Protein AF-A0A926B6G1-F1 (afdb_monomer_lite)

pLDDT: mean 88.41, std 17.84, range [23.48, 98.81]

Radius of gyration: 19.58 Å; chains: 1; bounding box: 44×55×49 Å

Structure (mmCIF, N/CA/C/O backbone):
data_AF-A0A926B6G1-F1
#
_entry.id   AF-A0A926B6G1-F1
#
loop_
_atom_site.group_PDB
_atom_site.id
_atom_site.type_symbol
_atom_site.label_atom_id
_atom_site.label_alt_id
_atom_site.label_comp_id
_atom_site.label_asym_id
_atom_site.label_entity_id
_atom_site.label_seq_id
_atom_site.pdbx_PDB_ins_code
_atom_site.Cartn_x
_atom_site.Cartn_y
_atom_site.Cartn_z
_atom_site.occupancy
_atom_site.B_iso_or_equiv
_atom_site.auth_seq_id
_atom_site.auth_comp_id
_atom_site.auth_asym_id
_atom_site.auth_atom_id
_atom_site.pdbx_PDB_model_num
ATOM 1 N N . MET A 1 1 ? 21.350 -0.702 12.180 1.00 25.69 1 MET A N 1
ATOM 2 C CA . MET A 1 1 ? 21.280 0.653 11.585 1.00 25.69 1 MET A CA 1
ATOM 3 C C . MET A 1 1 ? 19.860 0.827 11.056 1.00 25.69 1 MET A C 1
ATOM 5 O O . MET A 1 1 ? 19.422 -0.017 10.290 1.00 25.69 1 MET A O 1
ATOM 9 N N . LYS A 1 2 ? 19.097 1.777 11.610 1.00 23.48 2 LYS A N 1
ATOM 10 C CA . LYS A 1 2 ? 17.625 1.851 11.511 1.00 23.48 2 LYS A CA 1
ATOM 11 C C . LYS A 1 2 ? 17.147 2.097 10.062 1.00 23.48 2 LYS A C 1
ATOM 13 O O . LYS A 1 2 ? 17.766 2.922 9.389 1.00 23.48 2 LYS A O 1
ATOM 18 N N . PRO A 1 3 ? 16.070 1.444 9.583 1.00 23.89 3 PRO A N 1
ATOM 19 C CA . PRO A 1 3 ? 15.487 1.758 8.284 1.00 23.89 3 PRO A CA 1
ATOM 20 C C . PRO A 1 3 ? 14.761 3.106 8.360 1.00 23.89 3 PRO A C 1
ATOM 22 O O . PRO A 1 3 ? 13.905 3.319 9.214 1.00 23.89 3 PRO A O 1
ATOM 25 N N . ILE A 1 4 ? 15.124 4.025 7.469 1.00 26.75 4 ILE A N 1
ATOM 26 C CA . ILE A 1 4 ? 14.386 5.267 7.235 1.00 26.75 4 ILE A CA 1
ATOM 27 C C . ILE A 1 4 ? 13.265 4.931 6.239 1.00 26.75 4 ILE A C 1
ATOM 29 O O . ILE A 1 4 ? 13.493 4.779 5.042 1.00 26.75 4 ILE A O 1
ATOM 33 N N . HIS A 1 5 ? 12.067 4.763 6.783 1.00 30.95 5 HIS A N 1
ATOM 34 C CA . HIS A 1 5 ? 10.751 4.729 6.142 1.00 30.95 5 HIS A CA 1
ATOM 35 C C . HIS A 1 5 ? 10.007 5.927 6.781 1.00 30.95 5 HIS A C 1
ATOM 37 O O . HIS A 1 5 ? 10.165 6.121 7.983 1.00 30.95 5 HIS A O 1
ATOM 43 N N . ILE A 1 6 ? 9.284 6.833 6.120 1.00 33.38 6 ILE A N 1
ATOM 44 C CA . ILE A 1 6 ? 8.420 6.755 4.943 1.00 33.38 6 ILE A CA 1
ATOM 45 C C . ILE A 1 6 ? 8.130 8.212 4.493 1.00 33.38 6 ILE A C 1
ATOM 47 O O . ILE A 1 6 ? 7.982 9.098 5.322 1.00 33.38 6 ILE A O 1
ATOM 51 N N . ILE A 1 7 ? 8.067 8.441 3.176 1.00 39.75 7 ILE A N 1
ATOM 52 C CA . ILE A 1 7 ? 7.326 9.526 2.493 1.00 39.75 7 ILE A CA 1
ATOM 53 C C . ILE A 1 7 ? 7.522 10.950 3.067 1.00 39.75 7 ILE A C 1
ATOM 55 O O . ILE A 1 7 ? 6.644 11.518 3.704 1.00 39.75 7 ILE A O 1
ATOM 59 N N . LEU A 1 8 ? 8.636 11.593 2.700 1.00 30.69 8 LEU A N 1
ATOM 60 C CA . LEU A 1 8 ? 8.716 13.064 2.658 1.00 30.69 8 LEU A CA 1
ATOM 61 C C . LEU A 1 8 ? 7.972 13.639 1.424 1.00 30.69 8 LEU A C 1
ATOM 63 O O . LEU A 1 8 ? 7.816 14.845 1.288 1.00 30.69 8 LEU A O 1
A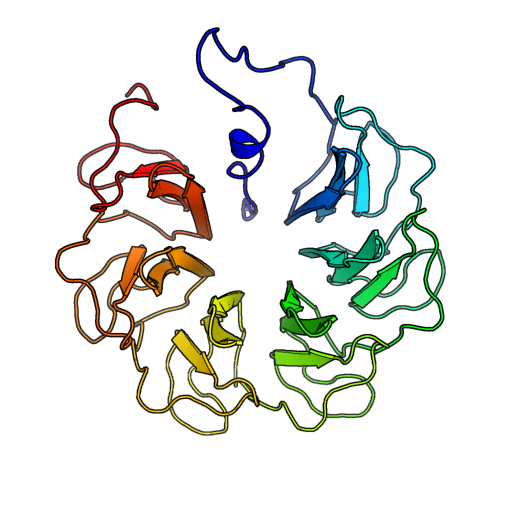TOM 67 N N . SER A 1 9 ? 7.499 12.787 0.505 1.00 35.28 9 SER A N 1
ATOM 68 C CA . SER A 1 9 ? 6.993 13.193 -0.815 1.00 35.28 9 SER A CA 1
ATOM 69 C C . SER A 1 9 ? 5.507 13.554 -0.878 1.00 35.28 9 SER A C 1
ATOM 71 O O . SER A 1 9 ? 5.041 13.952 -1.938 1.00 35.28 9 SER A O 1
ATOM 73 N N . ALA A 1 10 ? 4.769 13.483 0.229 1.00 32.41 10 ALA A N 1
ATOM 74 C CA . ALA A 1 10 ? 3.409 14.024 0.291 1.00 32.41 10 ALA A CA 1
ATOM 75 C C . ALA A 1 10 ? 3.303 15.347 1.049 1.00 32.41 10 ALA 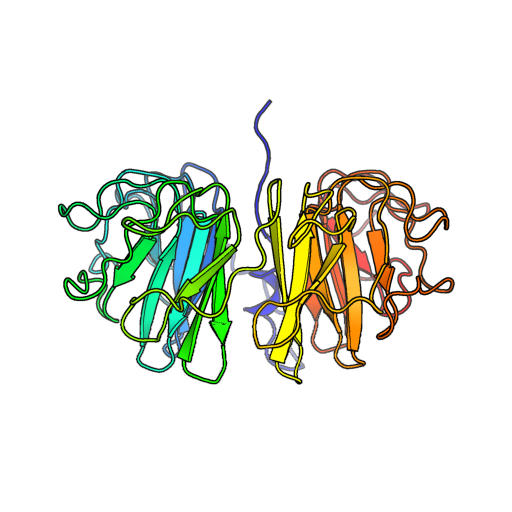A C 1
ATOM 77 O O . ALA A 1 10 ? 2.305 16.046 0.911 1.00 32.41 10 ALA A O 1
ATOM 78 N N . LEU A 1 11 ? 4.360 15.744 1.766 1.00 36.25 11 LEU A N 1
ATOM 79 C CA . LEU A 1 11 ? 4.458 17.104 2.289 1.00 36.25 11 LEU A CA 1
ATOM 80 C C . LEU A 1 11 ? 4.719 18.123 1.162 1.00 36.25 11 LEU A C 1
ATOM 82 O O . LEU A 1 11 ? 4.420 19.298 1.324 1.00 36.25 11 LEU A O 1
ATOM 86 N N . LEU A 1 12 ? 5.204 17.683 -0.009 1.00 34.91 12 LEU A N 1
ATOM 87 C CA . LEU A 1 12 ? 5.400 18.567 -1.165 1.00 34.91 12 LEU A CA 1
ATOM 88 C C . LEU A 1 12 ? 4.102 18.839 -1.954 1.00 34.91 12 LEU A C 1
ATOM 90 O O . LEU A 1 12 ? 4.031 19.813 -2.693 1.00 34.91 12 LEU A O 1
ATOM 94 N N . GLY A 1 13 ? 3.069 18.004 -1.784 1.00 29.08 13 GLY A N 1
ATOM 95 C CA . GLY A 1 13 ? 1.763 18.166 -2.439 1.00 29.08 13 GLY A CA 1
ATOM 96 C C . GLY A 1 13 ? 0.758 19.012 -1.652 1.00 29.08 13 GLY A C 1
ATOM 97 O O . GLY A 1 13 ? -0.271 19.387 -2.203 1.00 29.08 13 GLY A O 1
ATOM 98 N N . LEU A 1 14 ? 1.055 19.339 -0.389 1.00 36.59 14 LEU A N 1
ATOM 99 C CA . LEU A 1 14 ? 0.221 20.208 0.450 1.00 36.59 14 LEU A CA 1
ATOM 100 C C . LEU A 1 14 ? 0.671 21.687 0.424 1.00 36.59 14 LEU A C 1
ATOM 102 O O . LEU A 1 14 ? 0.068 22.514 1.096 1.00 36.59 14 LEU A O 1
ATOM 106 N N . PHE A 1 15 ? 1.693 22.034 -0.374 1.00 39.72 15 PHE A N 1
ATOM 107 C CA . PHE A 1 15 ? 2.234 23.399 -0.503 1.00 39.72 15 PHE A CA 1
ATOM 108 C C . PHE A 1 15 ? 2.334 23.913 -1.949 1.00 39.72 15 PHE A C 1
ATOM 110 O O . PHE A 1 15 ? 3.154 24.779 -2.243 1.00 39.72 15 PHE A O 1
ATOM 117 N N . LEU A 1 16 ? 1.500 23.432 -2.874 1.00 30.34 16 LEU A N 1
ATOM 118 C CA . LEU A 1 16 ? 1.340 24.099 -4.171 1.00 30.34 16 LEU A CA 1
ATOM 119 C C . LEU A 1 16 ? -0.130 24.126 -4.600 1.00 30.34 16 LEU A C 1
ATOM 121 O O . LEU A 1 16 ? -0.618 23.205 -5.248 1.00 30.34 16 LEU A O 1
ATOM 125 N N . SER A 1 17 ? -0.818 25.233 -4.304 1.00 27.33 17 SER A N 1
ATOM 126 C CA . SER A 1 17 ? -1.976 25.661 -5.090 1.00 27.33 17 SER A CA 1
ATOM 127 C C . SER A 1 17 ? -1.648 26.973 -5.810 1.00 27.33 17 SER A C 1
ATOM 129 O O . SER A 1 17 ? -1.563 28.022 -5.182 1.00 27.33 17 SER A O 1
ATOM 131 N N . PHE A 1 18 ? -1.497 26.851 -7.128 1.00 32.03 18 PHE A N 1
ATOM 132 C CA . PHE A 1 18 ? -1.589 27.862 -8.185 1.00 32.03 18 PHE A CA 1
ATOM 133 C C . PHE A 1 18 ? -0.578 29.026 -8.222 1.00 32.03 18 PHE A C 1
ATOM 135 O O . PHE A 1 18 ? -0.418 29.818 -7.304 1.00 32.03 18 PHE A O 1
ATOM 142 N N . ALA A 1 19 ? 0.076 29.095 -9.387 1.00 38.88 19 ALA A N 1
ATOM 143 C CA . ALA A 1 19 ? 0.820 30.191 -9.997 1.00 38.88 19 ALA A CA 1
ATOM 144 C C . ALA A 1 19 ? 0.795 31.561 -9.279 1.00 38.88 19 ALA A C 1
ATOM 146 O O . ALA A 1 19 ? -0.250 32.177 -9.094 1.00 38.88 19 ALA A O 1
ATOM 147 N N . THR A 1 20 ? 2.009 32.093 -9.080 1.00 38.38 20 THR A N 1
ATOM 148 C CA . THR A 1 20 ? 2.388 33.473 -8.698 1.00 38.38 20 THR A CA 1
ATOM 149 C C . THR A 1 20 ? 2.436 33.819 -7.207 1.00 38.38 20 THR A C 1
ATOM 151 O O . THR A 1 20 ? 1.692 34.636 -6.688 1.00 38.38 20 THR A O 1
ATOM 154 N N . SER A 1 21 ? 3.416 33.249 -6.513 1.00 38.81 21 SER A N 1
ATOM 155 C CA . SER A 1 21 ? 4.340 33.905 -5.565 1.00 38.81 21 SER A CA 1
ATOM 156 C C . SER A 1 21 ? 5.136 32.792 -4.883 1.00 38.81 21 SER A C 1
ATOM 158 O O . SER A 1 21 ? 4.681 31.653 -4.833 1.00 38.81 21 SER A O 1
ATOM 160 N N . SER A 1 22 ? 6.374 33.059 -4.466 1.00 40.88 22 SER A N 1
ATOM 161 C CA . SER A 1 22 ? 7.250 32.036 -3.887 1.00 40.88 22 SER A CA 1
ATOM 162 C C . SER A 1 22 ? 6.541 31.314 -2.737 1.00 40.88 22 SER A C 1
ATOM 164 O O . SER A 1 22 ? 6.305 31.938 -1.702 1.00 40.88 22 SER A O 1
ATOM 166 N N . ALA A 1 23 ? 6.229 30.026 -2.901 1.00 47.47 23 ALA A N 1
ATOM 167 C CA . ALA A 1 23 ? 5.865 29.169 -1.784 1.00 47.47 23 ALA A CA 1
ATOM 168 C C . ALA A 1 23 ? 7.076 29.139 -0.844 1.00 47.47 23 ALA A C 1
ATOM 170 O O . ALA A 1 23 ? 8.078 28.478 -1.112 1.00 47.47 23 ALA A O 1
ATOM 171 N N . GLN A 1 24 ? 7.036 29.970 0.195 1.00 45.53 24 GLN A N 1
ATOM 172 C CA . GLN A 1 24 ? 8.034 29.940 1.249 1.00 45.53 24 GLN A CA 1
ATOM 173 C C . GLN A 1 24 ? 7.767 28.679 2.065 1.00 45.53 24 GLN A C 1
ATOM 175 O O . GLN A 1 24 ? 6.628 28.409 2.441 1.00 45.53 24 GLN A O 1
ATOM 180 N N . VAL A 1 25 ? 8.815 27.894 2.305 1.00 52.38 25 VAL A N 1
ATOM 181 C CA . VAL A 1 25 ? 8.746 26.764 3.233 1.00 52.38 25 VAL A CA 1
ATOM 182 C C . VAL A 1 25 ? 8.361 27.322 4.598 1.00 52.38 25 VAL A C 1
ATOM 184 O O . VAL A 1 25 ? 9.083 28.159 5.141 1.00 52.38 25 VAL A O 1
ATOM 187 N N . ASP A 1 26 ? 7.238 26.865 5.148 1.00 49.59 26 ASP A N 1
ATOM 188 C CA . ASP A 1 26 ? 6.850 27.215 6.508 1.00 49.59 26 ASP A CA 1
ATOM 189 C C . ASP A 1 26 ? 7.782 26.507 7.499 1.00 49.59 26 ASP A C 1
ATOM 191 O O . ASP A 1 26 ? 7.611 25.338 7.848 1.00 49.59 26 ASP A O 1
ATOM 195 N N . THR A 1 27 ? 8.814 27.222 7.939 1.00 55.28 27 THR A N 1
ATOM 196 C CA . THR A 1 27 ? 9.791 26.721 8.912 1.00 55.28 27 THR A CA 1
ATOM 197 C C . THR A 1 27 ? 9.235 26.656 10.334 1.00 55.28 27 THR A C 1
ATOM 199 O O . THR A 1 27 ? 9.887 26.078 11.206 1.00 55.28 27 THR A O 1
ATOM 202 N N . SER A 1 28 ? 8.039 27.205 10.579 1.00 54.28 28 SER A N 1
ATOM 203 C CA . SER A 1 28 ? 7.350 27.103 11.867 1.00 54.28 28 SER A CA 1
ATOM 204 C C . SER A 1 28 ? 6.598 25.776 12.033 1.00 54.28 28 SER A C 1
ATOM 206 O O . SER A 1 28 ? 6.288 25.388 13.162 1.00 54.28 28 SER A O 1
ATOM 208 N N . PHE A 1 29 ? 6.406 25.020 10.944 1.00 56.19 29 PHE A N 1
ATOM 209 C CA . PHE A 1 29 ? 5.814 23.683 10.957 1.00 56.19 29 PHE A CA 1
ATOM 210 C C . PHE A 1 29 ? 6.793 22.649 11.547 1.00 56.19 29 PHE A C 1
ATOM 212 O O . PHE A 1 29 ? 7.459 21.889 10.842 1.00 56.19 29 PHE A O 1
ATOM 219 N N . ASN A 1 30 ? 6.899 22.619 12.877 1.00 60.28 30 ASN A N 1
ATOM 220 C CA . ASN A 1 30 ? 7.685 21.634 13.615 1.00 60.28 30 ASN A CA 1
ATOM 221 C C . ASN A 1 30 ? 6.798 20.848 14.585 1.00 60.28 30 ASN A C 1
ATOM 223 O O . ASN A 1 30 ? 6.541 21.250 15.719 1.00 60.28 30 ASN A O 1
ATOM 227 N N . THR A 1 31 ? 6.388 19.663 14.150 1.00 63.47 31 THR A N 1
ATOM 228 C CA . THR A 1 31 ? 5.479 18.784 14.893 1.00 63.47 31 THR A CA 1
ATOM 229 C C . THR A 1 31 ? 6.153 18.026 16.043 1.00 63.47 31 THR A C 1
ATOM 231 O O . THR A 1 31 ? 5.475 17.276 16.744 1.00 63.47 31 THR A O 1
ATOM 234 N N . SER A 1 32 ? 7.463 18.207 16.276 1.00 72.31 32 SER A N 1
ATOM 235 C CA . SER A 1 32 ? 8.208 17.617 17.405 1.00 72.31 32 SER A CA 1
ATOM 236 C C . SER A 1 32 ? 7.968 16.104 17.582 1.00 72.31 32 SER A C 1
ATOM 238 O O . SER A 1 32 ? 7.703 15.614 18.683 1.00 72.31 32 SER A O 1
ATOM 240 N N . ILE A 1 33 ? 8.019 15.355 16.476 1.00 77.00 33 ILE A N 1
ATOM 241 C CA . ILE A 1 33 ? 7.815 13.899 16.454 1.00 77.00 33 ILE A CA 1
ATOM 242 C C . ILE A 1 33 ? 9.092 13.193 16.914 1.00 77.00 33 ILE A C 1
ATOM 244 O O . ILE A 1 33 ? 10.185 13.479 16.429 1.00 77.00 33 ILE A O 1
ATOM 248 N N . ASN A 1 34 ? 8.962 12.234 17.833 1.00 79.31 34 ASN A N 1
ATOM 249 C CA . ASN A 1 34 ? 10.116 11.585 18.463 1.00 79.31 34 ASN A CA 1
ATOM 250 C C . ASN A 1 34 ? 10.635 10.317 17.749 1.00 79.31 34 ASN A C 1
ATOM 252 O O . ASN A 1 34 ? 11.623 9.728 18.188 1.00 79.31 34 ASN A O 1
ATOM 256 N N . SER A 1 35 ? 9.981 9.871 16.673 1.00 85.50 35 SER A N 1
ATOM 257 C CA . SER A 1 35 ? 10.342 8.667 15.907 1.00 85.50 35 SER A CA 1
ATOM 258 C C . SER A 1 35 ? 9.813 8.737 14.465 1.00 85.50 35 SER A C 1
ATOM 260 O O . SER A 1 35 ? 9.402 9.789 13.986 1.00 85.50 35 SER A O 1
ATOM 262 N N . SER A 1 36 ? 9.831 7.615 13.746 1.00 81.94 36 SER A N 1
ATOM 263 C CA . SER A 1 36 ? 9.401 7.525 12.348 1.00 81.94 36 SER A CA 1
ATOM 264 C C . SER A 1 36 ? 7.897 7.747 12.158 1.00 81.94 36 SER A C 1
ATOM 266 O O . SER A 1 36 ? 7.077 7.083 12.798 1.00 81.94 36 SER A O 1
ATOM 268 N N . VAL A 1 37 ? 7.552 8.596 11.189 1.00 85.75 37 VAL A N 1
ATOM 269 C CA . VAL A 1 37 ? 6.227 8.651 10.555 1.00 85.75 37 VAL A CA 1
ATOM 270 C C . VAL A 1 37 ? 6.174 7.589 9.459 1.00 85.75 37 VAL A C 1
ATOM 272 O O . VAL A 1 37 ? 7.081 7.505 8.630 1.00 85.75 37 VAL A O 1
ATOM 275 N N . LEU A 1 38 ? 5.133 6.758 9.481 1.00 86.25 38 LEU A N 1
ATOM 276 C CA . LEU A 1 38 ? 4.939 5.641 8.551 1.00 86.25 38 LEU A CA 1
ATOM 277 C C . LEU A 1 38 ? 3.725 5.825 7.636 1.00 86.25 38 LEU A C 1
ATOM 279 O O . LEU A 1 38 ? 3.617 5.131 6.635 1.00 86.25 38 LEU A O 1
ATOM 283 N N . CYS A 1 39 ? 2.815 6.743 7.943 1.00 85.94 39 CYS A N 1
ATOM 284 C CA . CYS A 1 39 ? 1.707 7.098 7.064 1.00 85.94 39 CYS A CA 1
ATOM 285 C C . CYS A 1 39 ? 1.101 8.445 7.467 1.00 85.94 39 CYS A C 1
ATOM 287 O O . CYS A 1 39 ? 1.310 8.938 8.576 1.00 85.94 39 CYS A O 1
ATOM 289 N N . PHE A 1 40 ? 0.329 9.029 6.560 1.00 91.06 40 PHE A N 1
ATOM 290 C CA . PHE A 1 40 ? -0.529 10.175 6.829 1.00 91.06 40 PHE A CA 1
ATOM 291 C C . PHE A 1 40 ? -1.756 10.094 5.915 1.00 91.06 40 PHE A C 1
ATOM 293 O O . PHE A 1 40 ? -1.727 9.412 4.887 1.00 91.06 40 PHE A O 1
ATOM 300 N N . ALA A 1 41 ? -2.823 10.796 6.279 1.00 91.06 41 ALA A N 1
ATOM 301 C CA . ALA A 1 41 ? -4.002 10.959 5.438 1.00 91.06 41 ALA A CA 1
ATOM 302 C C . ALA A 1 41 ? -4.607 12.351 5.648 1.00 91.06 41 ALA A C 1
ATOM 304 O O . ALA A 1 41 ? -4.645 12.845 6.773 1.00 91.06 41 ALA A O 1
ATOM 305 N N . LEU A 1 42 ? -5.078 12.975 4.569 1.00 90.00 42 LEU A N 1
ATOM 306 C CA . LEU A 1 42 ? -5.778 14.257 4.623 1.00 90.00 42 LEU A CA 1
ATOM 307 C C . LEU A 1 42 ? -7.277 14.014 4.835 1.00 90.00 42 LEU A C 1
ATOM 309 O O . LEU A 1 42 ? -7.878 13.188 4.147 1.00 90.00 42 LEU A O 1
ATOM 313 N N . GLN A 1 43 ? -7.877 14.737 5.773 1.00 90.50 43 GLN A N 1
ATOM 314 C CA . GLN A 1 43 ? -9.324 14.795 5.949 1.00 90.50 43 GLN A CA 1
ATOM 315 C C . GLN A 1 43 ? -9.919 15.940 5.114 1.00 90.50 43 GLN A C 1
ATOM 317 O O . GLN A 1 43 ? -9.237 16.907 4.781 1.00 90.50 43 GLN A O 1
ATOM 322 N N . ALA A 1 44 ? -11.210 15.849 4.782 1.00 90.00 44 ALA A N 1
ATOM 323 C CA . ALA A 1 44 ? -11.893 16.847 3.951 1.00 90.00 44 ALA A CA 1
ATOM 324 C C . ALA A 1 44 ? -11.920 18.260 4.571 1.00 90.00 44 ALA A C 1
ATOM 326 O O . ALA A 1 44 ? -12.056 19.243 3.849 1.00 90.00 44 ALA A O 1
ATOM 327 N N . ASP A 1 45 ? -11.772 18.364 5.893 1.00 88.69 45 ASP A N 1
ATOM 328 C CA . ASP A 1 45 ? -11.688 19.624 6.639 1.00 88.69 45 ASP A CA 1
ATOM 329 C C . ASP A 1 45 ? -10.259 20.201 6.712 1.00 88.69 45 ASP A C 1
ATOM 331 O O . ASP A 1 45 ? -10.019 21.171 7.428 1.00 88.69 45 ASP A O 1
ATOM 335 N N . GLY A 1 46 ? -9.302 19.610 5.989 1.00 87.50 46 GLY A N 1
ATOM 336 C CA . GLY A 1 46 ? -7.906 20.045 5.953 1.00 87.50 46 GLY A CA 1
ATOM 337 C C . GLY A 1 46 ? -7.049 19.529 7.111 1.00 87.50 46 GLY A C 1
ATOM 338 O O . GLY A 1 46 ? -5.846 19.791 7.126 1.00 87.50 46 GLY A O 1
ATOM 339 N N . LYS A 1 47 ? -7.617 18.778 8.066 1.00 89.75 47 LYS A N 1
ATOM 340 C CA . LYS A 1 47 ? -6.827 18.132 9.123 1.00 89.75 47 LYS A CA 1
ATOM 341 C C . LYS A 1 47 ? -5.988 16.988 8.562 1.00 89.75 47 LYS A C 1
ATOM 343 O O . LYS A 1 47 ? -6.395 16.289 7.632 1.00 89.75 47 LYS A O 1
ATOM 348 N N . VAL A 1 48 ? -4.829 16.757 9.170 1.00 92.69 48 VAL A N 1
ATOM 349 C CA . VAL A 1 48 ? -3.884 15.716 8.753 1.00 92.69 48 VAL A CA 1
ATOM 350 C C . VAL A 1 48 ? -3.777 14.654 9.836 1.00 92.69 48 VAL A C 1
ATOM 352 O O . VAL A 1 48 ? -3.379 14.932 10.964 1.00 92.69 48 VAL A O 1
ATOM 355 N N . LEU A 1 49 ? -4.100 13.414 9.490 1.00 94.75 49 LEU A N 1
ATOM 356 C CA . LEU A 1 49 ? -3.826 12.246 10.319 1.00 94.75 49 LEU A CA 1
ATOM 357 C C . LEU A 1 49 ? -2.380 11.818 10.106 1.00 94.75 49 LEU A C 1
ATOM 359 O O . LEU A 1 49 ? -1.917 11.775 8.970 1.00 94.75 49 LEU A O 1
ATOM 363 N N . VAL A 1 50 ? -1.684 11.469 11.182 1.00 93.69 50 VAL A N 1
ATOM 364 C CA . VAL A 1 50 ? -0.281 11.044 11.164 1.00 93.69 50 VAL A CA 1
ATOM 365 C C . VAL A 1 50 ? -0.173 9.730 11.924 1.00 93.69 50 VAL A C 1
ATOM 367 O O . VAL A 1 50 ? -0.541 9.666 13.095 1.00 93.69 50 VAL A O 1
ATOM 370 N N . GLY A 1 51 ? 0.332 8.685 11.271 1.00 93.56 51 GLY A N 1
ATOM 371 C CA . GLY A 1 51 ? 0.556 7.370 11.866 1.00 93.56 51 GLY A CA 1
ATOM 372 C C . GLY A 1 51 ? 2.021 6.952 11.770 1.00 93.56 51 GLY A C 1
ATOM 373 O O . GLY A 1 51 ? 2.724 7.306 10.821 1.00 93.56 51 GLY A O 1
ATOM 374 N N . GLY A 1 52 ? 2.526 6.220 12.758 1.00 92.88 52 GLY A N 1
ATOM 375 C CA . GLY A 1 52 ? 3.913 5.775 12.743 1.00 92.88 52 GLY A CA 1
ATOM 376 C C . GLY A 1 52 ? 4.351 4.953 13.944 1.00 92.88 52 GLY A C 1
ATOM 377 O O . GLY A 1 52 ? 3.545 4.386 14.677 1.00 92.88 52 GLY A O 1
ATOM 378 N N . GLY A 1 53 ? 5.671 4.884 14.123 1.00 89.31 53 GLY A N 1
ATOM 379 C CA . GLY A 1 53 ? 6.333 4.258 15.272 1.00 89.31 53 GLY A CA 1
ATOM 380 C C . GLY A 1 53 ? 6.750 5.261 16.351 1.00 89.31 53 GLY A C 1
ATOM 381 O O . GLY A 1 53 ? 7.673 4.986 17.118 1.00 89.31 53 GLY A O 1
ATOM 382 N N . PHE A 1 54 ? 6.153 6.453 16.356 1.00 88.31 54 PHE A N 1
ATOM 383 C CA . PHE A 1 54 ? 6.364 7.479 17.376 1.00 88.31 54 PHE A CA 1
ATOM 384 C C . PHE A 1 54 ? 5.494 7.228 18.599 1.00 88.31 54 PHE A C 1
ATOM 386 O O . PHE A 1 54 ? 4.473 6.559 18.522 1.00 88.31 54 PHE A O 1
ATOM 393 N N . SER A 1 55 ? 5.907 7.770 19.739 1.00 88.94 55 SER A N 1
ATOM 394 C CA . SER A 1 55 ? 5.076 7.787 20.947 1.00 88.94 55 SER A CA 1
ATOM 395 C C . SER A 1 55 ? 4.565 9.184 21.281 1.00 88.94 55 SER A C 1
ATOM 397 O O . SER A 1 55 ? 3.619 9.296 22.059 1.00 88.94 55 SER A O 1
ATOM 399 N N . SER A 1 56 ? 5.128 10.230 20.662 1.00 86.19 56 SER A N 1
ATOM 400 C CA . SER A 1 56 ? 4.678 11.609 20.833 1.00 86.19 56 SER A CA 1
ATOM 401 C C . SER A 1 56 ? 4.530 12.372 19.517 1.00 86.19 56 SER A C 1
ATOM 403 O O . SER A 1 56 ? 5.354 12.226 18.611 1.00 86.19 56 SER A O 1
ATOM 405 N N . LEU A 1 57 ? 3.517 13.238 19.464 1.00 86.06 57 LEU A N 1
ATOM 406 C CA . LEU A 1 57 ? 3.256 14.211 18.400 1.00 86.06 57 LEU A CA 1
ATOM 407 C C . LEU A 1 57 ? 2.917 15.552 19.061 1.00 86.06 57 LEU A C 1
ATOM 409 O O . LEU A 1 57 ? 2.121 15.581 19.995 1.00 86.06 57 LEU A O 1
ATOM 413 N N . GLY A 1 58 ? 3.543 16.648 18.632 1.00 80.00 58 GLY A N 1
ATOM 414 C CA . GLY A 1 58 ? 3.336 17.974 19.226 1.00 80.00 58 GLY A CA 1
ATOM 415 C C . GLY A 1 58 ? 3.674 18.042 20.721 1.00 80.00 58 GLY A C 1
ATOM 416 O O . GLY A 1 58 ? 3.065 18.813 21.452 1.00 80.00 58 GLY A O 1
ATOM 417 N N . GLY A 1 59 ? 4.584 17.184 21.202 1.00 79.31 59 GLY A N 1
ATOM 418 C CA . GLY A 1 59 ? 4.934 17.065 22.625 1.00 79.31 59 GLY A CA 1
ATOM 419 C C . GLY A 1 59 ? 3.948 16.265 23.491 1.00 79.31 59 GLY A C 1
ATOM 420 O O . GLY A 1 59 ? 4.263 15.989 24.646 1.00 79.31 59 GLY A O 1
ATOM 421 N N . ALA A 1 60 ? 2.800 15.836 22.956 1.00 84.88 60 ALA A N 1
ATOM 422 C CA . ALA A 1 60 ? 1.828 15.006 23.671 1.00 84.88 60 ALA A CA 1
ATOM 423 C C . ALA A 1 60 ? 1.998 13.516 23.340 1.00 84.88 60 ALA A C 1
ATOM 425 O O . ALA A 1 60 ? 2.376 13.162 22.223 1.00 84.88 60 ALA A O 1
ATOM 426 N N . ALA A 1 61 ? 1.688 12.636 24.296 1.00 86.19 61 ALA A N 1
ATOM 427 C CA . ALA A 1 61 ? 1.689 11.190 24.083 1.00 86.19 61 ALA A CA 1
ATOM 428 C C . ALA A 1 61 ? 0.464 10.757 23.258 1.00 86.19 61 ALA A C 1
ATOM 430 O O . ALA A 1 61 ? -0.670 11.008 23.657 1.00 86.19 61 ALA A O 1
ATOM 431 N N . THR A 1 62 ? 0.691 10.101 22.119 1.00 84.19 62 THR A N 1
ATOM 432 C CA . THR A 1 62 ? -0.364 9.772 21.134 1.00 84.19 62 THR A CA 1
ATOM 433 C C . THR A 1 62 ? -0.344 8.312 20.666 1.00 84.19 62 THR A C 1
ATOM 435 O O . THR A 1 62 ? -1.188 7.902 19.874 1.00 84.19 62 THR A O 1
ATOM 438 N N . GLY A 1 63 ? 0.603 7.498 21.147 1.00 86.69 63 GLY A N 1
ATOM 439 C CA . GLY A 1 63 ? 0.632 6.056 20.856 1.00 86.69 63 GLY A CA 1
ATOM 440 C C . GLY A 1 63 ? 0.851 5.712 19.379 1.00 86.69 63 GLY A C 1
ATOM 441 O O . GLY A 1 63 ? 0.423 4.663 18.923 1.00 86.69 63 GLY A O 1
ATOM 442 N N . GLY A 1 64 ? 1.485 6.591 18.600 1.00 91.56 64 GLY A N 1
ATOM 443 C CA . GLY A 1 64 ? 1.783 6.334 17.185 1.00 91.56 64 GLY A CA 1
ATOM 444 C C . GLY A 1 64 ? 0.665 6.701 16.215 1.00 91.56 64 GLY A C 1
ATOM 445 O O . GLY A 1 64 ? 0.808 6.435 15.023 1.00 91.56 64 GLY A O 1
ATOM 446 N N . LEU A 1 65 ? -0.412 7.337 16.688 1.00 96.19 65 LEU A N 1
ATOM 447 C CA . LEU A 1 65 ? -1.461 7.913 15.850 1.00 96.19 65 LEU A CA 1
ATOM 448 C C . LEU A 1 65 ? -1.927 9.253 16.420 1.00 96.19 65 LEU A C 1
ATOM 450 O O . LEU A 1 65 ? -2.394 9.317 17.552 1.00 96.19 65 LEU A O 1
ATOM 454 N N . GLY A 1 66 ? -1.855 10.313 15.622 1.00 95.19 66 GLY A N 1
ATOM 455 C CA . GLY A 1 66 ? -2.340 11.634 16.010 1.00 95.19 66 GLY A CA 1
ATOM 456 C C . GLY A 1 66 ? -2.973 12.394 14.852 1.00 95.19 66 GLY A C 1
ATOM 457 O O . GLY A 1 66 ? -2.931 11.950 13.703 1.00 95.19 66 GLY A O 1
ATOM 458 N N . ARG A 1 67 ? -3.561 13.548 15.171 1.00 94.56 67 ARG A N 1
ATOM 459 C CA . ARG A 1 67 ? -4.185 14.453 14.207 1.00 94.56 67 ARG A CA 1
ATOM 460 C C . ARG A 1 67 ? -3.641 15.865 14.380 1.00 94.56 67 ARG A C 1
ATOM 462 O O . ARG A 1 67 ? -3.470 16.329 15.503 1.00 94.56 67 ARG A O 1
ATOM 469 N N . LEU A 1 68 ? -3.377 16.528 13.266 1.00 91.31 68 LEU A N 1
ATOM 470 C CA . LEU A 1 68 ? -2.964 17.922 13.197 1.00 91.31 68 LEU A CA 1
ATOM 471 C C . LEU A 1 68 ? -4.063 18.750 12.531 1.00 91.31 68 LEU A C 1
ATOM 473 O O . LEU A 1 68 ? -4.755 18.261 11.633 1.00 91.31 68 LEU A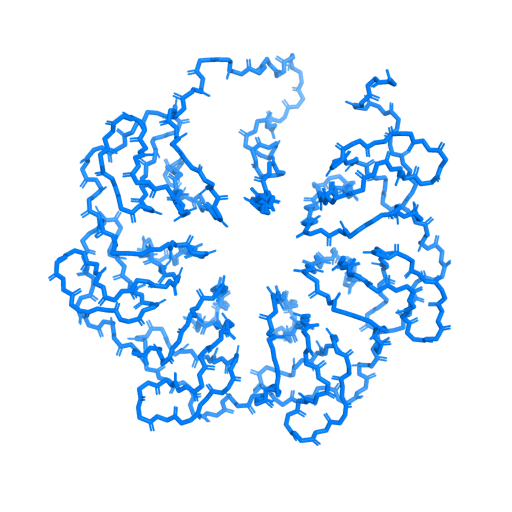 O 1
ATOM 477 N N . TYR A 1 69 ? -4.201 20.002 12.945 1.00 87.88 69 TYR A N 1
ATOM 478 C CA . TYR A 1 69 ? -4.949 21.011 12.205 1.00 87.88 69 TYR A CA 1
ATOM 479 C C . TYR A 1 69 ? -4.210 21.403 10.918 1.00 87.88 69 TYR A C 1
ATOM 481 O O . TYR A 1 69 ? -3.050 21.038 10.711 1.00 87.88 69 TYR A O 1
ATOM 489 N N . ALA A 1 70 ? -4.884 22.151 10.042 1.00 83.56 70 ALA A N 1
ATOM 490 C CA . ALA A 1 70 ? -4.310 22.607 8.775 1.00 83.56 70 ALA A CA 1
ATOM 491 C C . ALA A 1 70 ? -3.063 23.497 8.962 1.00 83.56 70 ALA A C 1
ATOM 493 O O . ALA A 1 70 ? -2.207 23.540 8.085 1.00 83.56 70 ALA A O 1
ATOM 494 N N . ASP A 1 71 ? -2.943 24.165 10.113 1.00 78.56 71 ASP A N 1
ATOM 495 C CA . ASP A 1 71 ? -1.776 24.967 10.504 1.00 78.56 71 ASP A CA 1
ATOM 496 C C . ASP A 1 71 ? -0.640 24.138 11.140 1.00 78.56 71 ASP A C 1
ATOM 498 O O . ASP A 1 71 ? 0.377 24.686 11.556 1.00 78.56 71 ASP A O 1
ATOM 502 N N . GLY A 1 72 ? -0.803 22.814 11.243 1.00 80.31 72 GLY A N 1
ATOM 503 C CA . GLY A 1 72 ? 0.187 21.909 11.828 1.00 80.31 72 GLY A CA 1
ATOM 504 C C . GLY A 1 72 ? 0.150 21.772 13.342 1.00 80.31 72 GLY A C 1
ATOM 505 O O . GLY A 1 72 ? 0.907 20.963 13.887 1.00 80.31 72 GLY A O 1
ATOM 506 N N . THR A 1 73 ? -0.718 22.509 14.034 1.00 85.75 73 THR A N 1
ATOM 507 C CA . THR A 1 73 ? -0.876 22.367 15.484 1.00 85.75 73 THR A CA 1
ATOM 508 C C . THR A 1 73 ? -1.585 21.056 15.831 1.00 85.75 73 THR A C 1
ATOM 510 O O . THR A 1 73 ? -2.379 20.524 15.055 1.00 85.75 73 THR A O 1
ATOM 513 N N . LEU A 1 74 ? -1.272 20.485 16.998 1.00 89.94 74 LEU A N 1
ATOM 514 C CA . LEU A 1 74 ? -1.856 19.219 17.441 1.00 89.94 74 LEU A CA 1
ATOM 515 C C . LEU A 1 74 ? -3.339 19.388 17.799 1.00 89.94 74 LEU A C 1
ATOM 517 O O . LEU A 1 74 ? -3.687 20.207 18.649 1.00 89.94 74 LEU A O 1
ATOM 521 N N . ASP A 1 75 ? -4.191 18.523 17.253 1.00 94.19 75 ASP A N 1
ATOM 522 C CA . ASP A 1 75 ? -5.542 18.322 17.769 1.00 94.19 75 ASP A CA 1
ATOM 523 C C . ASP A 1 75 ? -5.503 17.393 18.988 1.00 94.19 75 ASP A C 1
ATOM 525 O O . ASP A 1 75 ? -5.541 16.166 18.878 1.00 94.19 75 ASP A O 1
ATOM 529 N N . SER A 1 76 ? -5.427 17.996 20.174 1.00 93.25 76 SER A N 1
ATOM 530 C CA . SER A 1 76 ? -5.354 17.281 21.450 1.00 93.25 76 SER A CA 1
ATOM 531 C C . SER A 1 76 ? -6.640 16.540 21.832 1.00 93.25 76 SER A C 1
ATOM 533 O O . SER A 1 76 ? -6.611 15.744 22.768 1.00 93.25 76 SER A O 1
ATOM 535 N N . SER A 1 77 ? -7.754 16.762 21.122 1.00 94.44 77 SER A N 1
ATOM 536 C CA . SER A 1 77 ? -9.007 16.028 21.347 1.00 94.44 77 SER A CA 1
ATOM 537 C C . SER A 1 77 ? -9.012 14.641 20.693 1.00 94.44 77 SER A C 1
ATOM 539 O O . SER A 1 77 ? -9.792 13.771 21.080 1.00 94.44 77 SER A O 1
ATOM 541 N N . PHE A 1 78 ? -8.109 14.399 19.738 1.00 95.94 78 PHE A N 1
ATOM 542 C CA . PHE A 1 78 ? -7.992 13.134 19.024 1.00 95.94 78 PHE A CA 1
ATOM 543 C C . PHE A 1 78 ? -7.055 12.169 19.767 1.00 95.94 78 PHE A C 1
ATOM 545 O O . PHE A 1 78 ? -5.836 12.202 19.589 1.00 95.94 78 PHE A O 1
ATOM 552 N N . ILE A 1 79 ? -7.623 11.295 20.608 1.00 93.38 79 ILE A N 1
ATOM 553 C CA . ILE A 1 79 ? -6.857 10.439 21.539 1.00 93.38 79 ILE A CA 1
ATOM 554 C C . ILE A 1 79 ? -7.137 8.934 21.312 1.00 93.38 79 ILE A C 1
ATOM 556 O O . ILE A 1 79 ? -7.661 8.251 22.195 1.00 93.38 79 ILE A O 1
ATOM 560 N N . PRO A 1 80 ? -6.797 8.363 20.139 1.00 95.69 80 PRO A N 1
ATOM 561 C CA . PRO A 1 80 ? -6.979 6.932 19.894 1.00 95.69 80 PRO A CA 1
ATOM 562 C C . PRO A 1 80 ? -5.925 6.058 20.588 1.00 95.69 80 PRO A C 1
ATOM 564 O O . PRO A 1 80 ? -6.224 4.924 20.939 1.00 95.69 80 PRO A O 1
ATOM 567 N N . ASN A 1 81 ? -4.703 6.560 20.798 1.00 95.56 81 ASN A N 1
ATOM 568 C CA . ASN A 1 81 ? -3.626 5.920 21.569 1.00 95.56 81 ASN A CA 1
ATOM 569 C C . ASN A 1 81 ? -3.453 4.391 21.344 1.00 95.56 81 ASN A C 1
ATOM 571 O O . ASN A 1 81 ? -3.670 3.602 22.273 1.00 95.56 81 ASN A O 1
ATOM 575 N N . PRO A 1 82 ? -3.113 3.938 20.120 1.00 97.31 82 PRO A N 1
ATOM 576 C CA . PRO A 1 82 ? -2.861 2.524 19.868 1.00 97.31 82 PRO A CA 1
ATOM 577 C C . PRO A 1 82 ? -1.625 2.004 20.626 1.00 97.31 82 PRO A C 1
ATOM 579 O O . PRO A 1 82 ? -0.677 2.737 20.892 1.00 97.31 82 PRO A O 1
ATOM 582 N N . SER A 1 83 ? -1.606 0.711 20.967 1.00 97.00 83 SER A N 1
ATOM 583 C CA . SER A 1 83 ? -0.494 0.088 21.716 1.00 97.00 83 SER A CA 1
ATOM 584 C C . SER A 1 83 ? 0.740 -0.260 20.876 1.00 97.00 83 SER A C 1
ATOM 586 O O . SER A 1 83 ? 1.725 -0.776 21.404 1.00 97.00 83 SER A O 1
ATOM 588 N N . GLY A 1 84 ? 0.699 -0.017 19.568 1.00 95.81 84 GLY A N 1
ATOM 589 C CA . GLY A 1 84 ? 1.743 -0.400 18.626 1.00 95.81 84 GLY A CA 1
ATOM 590 C C . GLY A 1 84 ? 1.775 0.517 17.411 1.00 95.81 84 GLY A C 1
ATOM 591 O O . GLY A 1 84 ? 0.943 1.407 17.264 1.00 95.81 84 GLY A O 1
ATOM 592 N N . SER A 1 85 ? 2.751 0.297 16.531 1.00 96.31 85 SER A N 1
ATOM 593 C CA . SER A 1 85 ? 2.961 1.167 15.376 1.00 96.31 85 SER A CA 1
ATOM 594 C C . SER A 1 85 ? 1.785 1.140 14.405 1.00 96.31 85 SER A C 1
ATOM 596 O O . SER A 1 85 ? 1.230 0.078 14.105 1.00 96.31 85 SER A O 1
ATOM 598 N N . VAL A 1 86 ? 1.466 2.314 13.864 1.00 97.88 86 VAL A N 1
ATOM 599 C CA . VAL A 1 86 ? 0.483 2.484 12.794 1.00 97.88 86 VAL A CA 1
ATOM 600 C C . VAL A 1 86 ? 1.211 2.585 11.462 1.00 97.88 86 VAL A C 1
ATOM 602 O O . VAL A 1 86 ? 2.062 3.450 11.271 1.00 97.88 86 VAL A O 1
ATOM 605 N N . TYR A 1 87 ? 0.880 1.677 10.549 1.00 96.00 87 TYR A N 1
ATOM 606 C CA . TYR A 1 87 ? 1.497 1.568 9.227 1.00 96.00 87 TYR A CA 1
ATOM 607 C C . TYR A 1 87 ? 0.611 2.133 8.117 1.00 96.00 87 TYR A C 1
ATOM 609 O O . TYR A 1 87 ? 1.129 2.519 7.074 1.00 96.00 87 TYR A O 1
ATOM 617 N N . SER A 1 88 ? -0.706 2.204 8.328 1.00 96.75 88 SER A N 1
ATOM 618 C CA . SER A 1 88 ? -1.637 2.733 7.336 1.00 96.75 88 SER A CA 1
ATOM 619 C C . SER A 1 88 ? -2.817 3.435 7.993 1.00 96.75 88 SER A C 1
ATOM 621 O O . SER A 1 88 ? -3.342 2.972 9.007 1.00 96.75 88 SER A O 1
ATOM 623 N N . VAL A 1 89 ? -3.240 4.543 7.388 1.00 98.00 89 VAL A N 1
ATOM 624 C CA . VAL A 1 89 ? -4.454 5.276 7.741 1.00 98.00 89 VAL A CA 1
ATOM 625 C C . VAL A 1 89 ? -5.197 5.607 6.450 1.00 98.00 89 VAL A C 1
ATOM 627 O O . VAL A 1 89 ? -4.576 6.051 5.486 1.00 98.00 89 VAL A O 1
ATOM 630 N N . ALA A 1 90 ? -6.512 5.400 6.430 1.00 97.25 90 ALA A N 1
ATOM 631 C CA . ALA A 1 90 ? -7.372 5.767 5.306 1.00 97.25 90 ALA A CA 1
ATOM 632 C C . ALA A 1 90 ? -8.663 6.425 5.808 1.00 97.25 90 ALA A C 1
ATOM 634 O O . ALA A 1 90 ? -9.266 5.953 6.770 1.00 97.25 90 ALA A O 1
ATOM 635 N N . VAL A 1 91 ? -9.095 7.502 5.151 1.00 97.19 91 VAL A N 1
ATOM 636 C CA . VAL A 1 91 ? -10.327 8.230 5.492 1.00 97.19 91 VAL A CA 1
ATOM 637 C C . VAL A 1 91 ? -11.442 7.777 4.553 1.00 97.19 91 VAL A C 1
ATOM 639 O O . VAL A 1 91 ? -11.310 7.877 3.335 1.00 97.19 91 VAL A O 1
ATOM 642 N N . GLN A 1 92 ? -12.525 7.250 5.117 1.00 96.81 92 GLN A N 1
ATOM 643 C CA . GLN A 1 92 ? -13.727 6.853 4.390 1.00 96.81 92 GLN A CA 1
ATOM 644 C C . GLN A 1 92 ? -14.552 8.076 3.972 1.00 96.81 92 GLN A C 1
ATOM 646 O O . GLN A 1 92 ? -14.420 9.159 4.537 1.00 96.81 92 GLN A O 1
ATOM 651 N N . ALA A 1 93 ? -15.437 7.898 2.986 1.00 94.75 93 ALA A N 1
ATOM 652 C CA . ALA A 1 93 ? -16.284 8.977 2.468 1.00 94.75 93 ALA A CA 1
ATOM 653 C C . ALA A 1 93 ? -17.224 9.583 3.529 1.00 94.75 93 ALA A C 1
ATOM 655 O O . ALA A 1 93 ? -17.601 10.745 3.423 1.00 94.75 93 ALA A O 1
ATOM 656 N N . ASP A 1 94 ? -17.577 8.814 4.561 1.00 95.44 94 ASP A N 1
ATOM 657 C CA . ASP A 1 94 ? -18.372 9.264 5.709 1.00 95.44 94 ASP A CA 1
ATOM 658 C C . ASP A 1 94 ? -17.526 9.921 6.819 1.00 95.44 94 ASP A C 1
ATOM 660 O O . ASP A 1 94 ? -18.036 10.225 7.897 1.00 95.44 94 ASP A O 1
ATOM 664 N N . GLY A 1 95 ? -16.229 10.126 6.580 1.00 96.31 95 GLY A N 1
ATOM 665 C CA . GLY A 1 95 ? -15.290 10.718 7.529 1.00 96.31 95 GLY A CA 1
ATOM 666 C C . GLY A 1 95 ? -14.742 9.749 8.577 1.00 96.31 95 GLY A C 1
ATOM 667 O O . GLY A 1 95 ? -13.886 10.161 9.365 1.00 96.31 95 GLY A O 1
ATOM 668 N N . LYS A 1 96 ? -15.175 8.478 8.600 1.00 98.25 96 LYS A N 1
ATOM 669 C CA . LYS A 1 96 ? -14.558 7.464 9.467 1.00 98.25 96 LYS A CA 1
ATOM 670 C C . LYS A 1 96 ? -13.120 7.183 9.044 1.00 98.25 96 LYS A C 1
ATOM 672 O O . LYS A 1 96 ? -12.736 7.360 7.890 1.00 98.25 96 LYS A O 1
ATOM 677 N N . ILE A 1 97 ? -12.315 6.724 9.992 1.00 98.62 97 ILE A N 1
ATOM 678 C CA . ILE A 1 97 ? -10.871 6.573 9.835 1.00 98.62 97 ILE A CA 1
ATOM 679 C C . ILE A 1 97 ? -10.509 5.110 10.050 1.00 98.62 97 ILE A C 1
ATOM 681 O O . ILE A 1 97 ? -10.661 4.582 11.147 1.00 98.62 97 ILE A O 1
ATOM 685 N N . LEU A 1 98 ? -10.001 4.451 9.018 1.00 98.75 98 LEU A N 1
ATOM 686 C CA . LEU A 1 98 ? -9.418 3.119 9.127 1.00 98.75 98 LEU A CA 1
ATOM 687 C C . LEU A 1 98 ? -7.955 3.231 9.536 1.00 98.75 98 LEU A C 1
ATOM 689 O O . LEU A 1 98 ? -7.218 4.054 8.995 1.00 98.75 98 LEU A O 1
ATOM 693 N N . VAL A 1 99 ? -7.538 2.376 10.463 1.00 98.69 99 VAL A N 1
ATOM 694 C CA . VAL A 1 99 ? -6.182 2.345 11.017 1.00 98.69 99 VAL A CA 1
ATOM 695 C C . VAL A 1 99 ? -5.662 0.919 10.927 1.00 98.69 99 VAL A C 1
ATOM 697 O O . VAL A 1 99 ? -6.309 0.006 11.432 1.00 98.69 99 VAL A O 1
ATOM 700 N N . GLY A 1 100 ? -4.502 0.724 10.303 1.00 98.44 100 GLY A N 1
ATOM 701 C CA . GLY A 1 100 ? -3.815 -0.562 10.178 1.00 98.44 100 GLY A CA 1
ATOM 702 C C . GLY A 1 100 ? -2.413 -0.502 10.775 1.00 98.44 100 GLY A C 1
ATOM 703 O O . GLY A 1 100 ? -1.706 0.498 10.624 1.00 98.44 100 GLY A O 1
ATOM 704 N N . GLY A 1 101 ? -1.991 -1.559 11.463 1.00 98.12 101 GLY A N 1
ATOM 705 C CA . GLY A 1 101 ? -0.648 -1.619 12.023 1.00 98.12 101 GLY A CA 1
ATOM 706 C C . GLY A 1 101 ? -0.327 -2.897 12.786 1.00 98.12 101 GLY A C 1
ATOM 707 O O . GLY A 1 101 ? -0.725 -3.982 12.369 1.00 98.12 101 GLY A O 1
ATOM 708 N N . THR A 1 102 ? 0.432 -2.760 13.878 1.00 97.75 102 THR A N 1
ATOM 709 C CA . THR A 1 102 ? 0.860 -3.862 14.770 1.00 97.75 102 THR A CA 1
ATOM 710 C C . THR A 1 102 ? 0.325 -3.725 16.200 1.00 97.75 102 THR A C 1
ATOM 712 O O . THR A 1 102 ? 0.888 -4.296 17.133 1.00 97.75 102 THR A O 1
ATOM 715 N N . PHE A 1 103 ? -0.686 -2.883 16.413 1.00 98.06 103 PHE A N 1
ATOM 716 C CA . PHE A 1 103 ? -1.287 -2.673 17.728 1.00 98.06 103 PHE A CA 1
ATOM 717 C C . PHE A 1 103 ? -2.232 -3.825 18.097 1.00 98.06 103 PHE A C 1
ATOM 719 O O . PHE A 1 103 ? -2.810 -4.480 17.232 1.00 98.06 103 PHE A O 1
ATOM 726 N N . THR A 1 104 ? -2.402 -4.050 19.396 1.00 97.88 104 THR A N 1
ATOM 727 C CA . THR A 1 104 ? -3.355 -5.025 19.964 1.00 97.88 104 THR A CA 1
ATOM 728 C C . THR A 1 104 ? -4.505 -4.348 20.703 1.00 97.88 104 THR A C 1
ATOM 730 O O . THR A 1 104 ? -5.538 -4.962 20.967 1.00 97.88 104 THR A O 1
ATOM 733 N N . THR A 1 105 ? -4.347 -3.063 21.023 1.00 98.00 105 THR A N 1
ATOM 734 C CA . THR A 1 105 ? -5.386 -2.235 21.625 1.00 98.00 105 THR A CA 1
ATOM 735 C C . THR A 1 105 ? -5.395 -0.848 21.004 1.00 98.00 105 THR A C 1
ATOM 737 O O . THR A 1 105 ? -4.341 -0.329 20.635 1.00 98.00 105 THR A O 1
ATOM 740 N N . ILE A 1 106 ? -6.569 -0.229 20.957 1.00 97.69 106 ILE A N 1
ATOM 741 C CA . ILE A 1 106 ? -6.780 1.172 20.582 1.00 97.69 106 ILE A CA 1
ATOM 742 C C . ILE A 1 106 ? -7.963 1.709 21.393 1.00 97.69 106 ILE A C 1
ATOM 744 O O . ILE A 1 106 ? -8.918 0.980 21.665 1.00 97.69 106 ILE A O 1
ATOM 748 N N . SER A 1 107 ? -7.873 2.952 21.859 1.00 95.75 107 SER A N 1
ATOM 749 C CA . SER A 1 107 ? -8.851 3.585 22.754 1.00 95.75 107 SER A CA 1
ATOM 750 C C . SER A 1 107 ? -9.164 2.732 23.995 1.00 95.75 107 SER A C 1
ATOM 752 O O . SER A 1 107 ? -10.302 2.669 24.454 1.00 95.75 107 SER A O 1
ATOM 754 N N . GLY A 1 108 ? -8.156 2.017 24.512 1.00 94.88 108 GLY A N 1
ATOM 755 C CA . GLY A 1 108 ? -8.281 1.117 25.665 1.00 94.88 108 GLY A CA 1
ATOM 756 C C . GLY A 1 108 ? -9.013 -0.209 25.403 1.00 94.88 108 GLY A C 1
ATOM 757 O O . GLY A 1 108 ? -9.131 -1.013 26.323 1.00 94.88 108 GLY A O 1
ATOM 758 N N . GLN A 1 109 ? -9.481 -0.472 24.180 1.00 97.56 109 GLN A N 1
ATOM 759 C CA . GLN A 1 109 ? -10.169 -1.715 23.816 1.00 97.56 109 GLN A CA 1
ATOM 760 C C . GLN A 1 109 ? -9.283 -2.619 22.961 1.00 97.56 109 GLN A C 1
ATOM 762 O O . GLN A 1 109 ? -8.410 -2.143 22.236 1.00 97.56 109 GLN A O 1
ATOM 767 N N . THR A 1 110 ? -9.524 -3.932 23.020 1.00 97.56 110 THR A N 1
ATOM 768 C CA . THR A 1 110 ? -8.806 -4.902 22.179 1.00 97.56 110 THR A CA 1
ATOM 769 C C . THR A 1 110 ? -9.220 -4.740 20.719 1.00 97.56 110 THR A C 1
ATOM 771 O O . THR A 1 110 ? -10.391 -4.900 20.369 1.00 97.56 110 THR A O 1
ATOM 774 N N . ARG A 1 111 ? -8.241 -4.439 19.866 1.00 97.81 111 ARG A N 1
ATOM 775 C CA . ARG A 1 111 ? -8.370 -4.371 18.408 1.00 97.81 111 ARG A CA 1
ATOM 776 C C . ARG A 1 111 ? -7.050 -4.815 17.805 1.00 97.81 111 ARG A C 1
ATOM 778 O O . ARG A 1 111 ? -6.031 -4.152 17.978 1.00 97.81 111 ARG A O 1
ATOM 785 N N . ASN A 1 112 ? -7.070 -5.957 17.129 1.00 97.56 112 ASN A N 1
ATOM 786 C CA . ASN A 1 112 ? -5.857 -6.582 16.620 1.00 97.56 112 ASN A CA 1
ATOM 787 C C . ASN A 1 112 ? -5.552 -6.083 15.210 1.00 97.56 112 ASN A C 1
ATOM 789 O O . ASN A 1 112 ? -6.233 -6.455 14.254 1.00 97.56 112 ASN A O 1
ATOM 793 N N . ASN A 1 113 ? -4.494 -5.276 15.104 1.00 98.44 113 ASN A N 1
ATOM 794 C CA . ASN A 1 113 ? -3.824 -4.828 13.880 1.00 98.44 113 ASN A CA 1
ATOM 795 C C . ASN A 1 113 ? -4.661 -3.979 12.911 1.00 98.44 113 ASN A C 1
ATOM 797 O O . ASN A 1 113 ? -4.098 -3.396 11.986 1.00 98.44 113 ASN A O 1
ATOM 801 N N . ILE A 1 114 ? -5.974 -3.882 13.106 1.00 98.62 114 ILE A N 1
ATOM 802 C CA . ILE A 1 114 ? -6.873 -3.038 12.331 1.00 98.62 114 ILE A CA 1
ATOM 803 C C . ILE A 1 114 ? -8.028 -2.540 13.204 1.00 98.62 114 ILE A C 1
ATOM 805 O O . ILE A 1 114 ? -8.555 -3.270 14.044 1.00 98.62 114 ILE A O 1
ATOM 809 N N . ALA A 1 115 ? -8.412 -1.284 13.010 1.00 98.56 115 ALA A N 1
ATOM 810 C CA . ALA A 1 115 ? -9.530 -0.649 13.691 1.00 98.56 115 ALA A CA 1
ATOM 811 C C . ALA A 1 115 ? -10.187 0.396 12.788 1.00 98.56 115 ALA A C 1
ATOM 813 O O . ALA A 1 115 ? -9.588 0.860 11.813 1.00 98.56 115 ALA A O 1
ATOM 814 N N . ARG A 1 116 ? -11.403 0.798 13.155 1.00 98.81 116 ARG A N 1
ATOM 815 C CA . ARG A 1 116 ? -12.074 1.964 12.591 1.00 98.81 116 ARG A CA 1
ATOM 816 C C . ARG A 1 116 ? -12.401 2.952 13.701 1.00 98.81 116 ARG A C 1
ATOM 818 O O . ARG A 1 116 ? -12.929 2.563 14.735 1.00 98.81 116 ARG A O 1
ATOM 825 N N . LEU A 1 117 ? -12.098 4.220 13.483 1.00 98.75 117 LEU A N 1
ATOM 826 C CA . LEU A 1 117 ? -12.482 5.325 14.349 1.00 98.75 117 LEU A CA 1
ATOM 827 C C . LEU A 1 117 ? -13.584 6.137 13.665 1.00 98.75 117 LEU A C 1
ATOM 829 O O . LEU A 1 117 ? -13.635 6.226 12.436 1.00 98.75 117 LEU A O 1
ATOM 833 N N . ASN A 1 118 ? -14.446 6.759 14.455 1.00 98.38 118 ASN A N 1
ATOM 834 C CA . ASN A 1 118 ? -15.328 7.817 13.989 1.00 98.38 118 ASN A CA 1
ATOM 835 C C . ASN A 1 118 ? -14.512 9.070 13.633 1.00 98.38 118 ASN A C 1
ATOM 837 O O . ASN A 1 118 ? -13.334 9.190 13.980 1.00 98.38 118 ASN A O 1
ATOM 841 N N . ALA A 1 119 ? -15.145 10.027 12.954 1.00 96.38 119 ALA A N 1
ATOM 842 C CA . ALA A 1 119 ? -14.489 11.266 12.533 1.00 96.38 119 ALA A CA 1
ATOM 843 C C . ALA A 1 119 ? -13.920 12.085 13.710 1.00 96.38 119 ALA A C 1
ATOM 845 O O . ALA A 1 119 ? -12.956 12.830 13.534 1.00 96.38 119 ALA A O 1
ATOM 846 N N . ASP A 1 120 ? -14.477 11.938 14.913 1.00 95.31 120 ASP A N 1
ATOM 847 C CA . ASP A 1 120 ? -13.994 12.579 16.140 1.00 95.31 120 ASP A CA 1
ATOM 848 C C . ASP A 1 120 ? -12.795 11.856 16.788 1.00 95.31 120 ASP A C 1
ATOM 850 O O . ASP A 1 120 ? -12.141 12.426 17.656 1.00 95.31 120 ASP A O 1
ATOM 854 N N . GLY A 1 121 ? -12.448 10.650 16.327 1.00 96.56 121 GLY A N 1
ATOM 855 C CA . GLY A 1 121 ? -11.376 9.817 16.876 1.00 96.56 121 GLY A CA 1
ATOM 856 C C . GLY A 1 121 ? -11.824 8.783 17.908 1.00 96.56 121 GLY A C 1
ATOM 857 O O . GLY A 1 121 ? -10.988 8.014 18.384 1.00 96.56 121 GLY A O 1
ATOM 858 N N . THR A 1 122 ? -13.116 8.718 18.237 1.00 97.94 122 THR A N 1
ATOM 859 C CA . THR A 1 122 ? -13.664 7.648 19.081 1.00 97.94 122 THR A CA 1
ATOM 860 C C . THR A 1 122 ? -13.681 6.317 18.332 1.00 97.94 122 THR A C 1
ATOM 862 O O . THR A 1 122 ? -13.831 6.276 17.113 1.00 97.94 122 THR A O 1
ATOM 865 N N . LEU A 1 123 ? -13.516 5.203 19.047 1.00 98.44 123 LEU A N 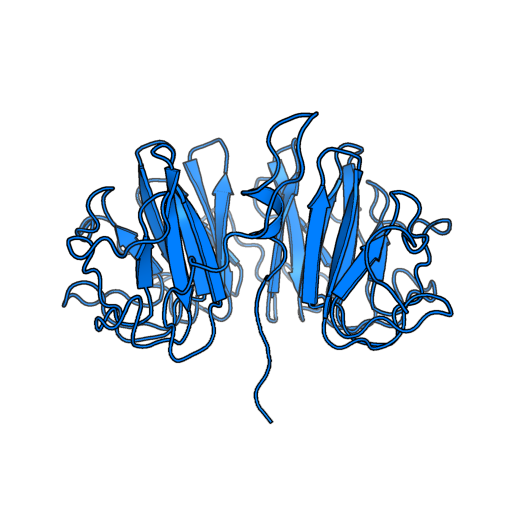1
ATOM 866 C CA . LEU A 1 123 ? -13.529 3.871 18.440 1.00 98.44 123 LEU A CA 1
ATOM 867 C C . LEU A 1 123 ? -14.934 3.498 17.948 1.00 98.44 123 LEU A C 1
ATOM 869 O O . LEU A 1 123 ? -15.894 3.531 18.717 1.00 98.44 123 LEU A O 1
ATOM 873 N N . ASP A 1 124 ? -15.038 3.053 16.696 1.00 98.44 124 ASP A N 1
ATOM 874 C CA . ASP A 1 124 ? -16.224 2.358 16.204 1.00 98.44 124 ASP A CA 1
ATOM 875 C C . ASP A 1 124 ? -16.189 0.901 16.685 1.00 98.44 124 ASP A C 1
ATOM 877 O O . ASP A 1 124 ? -15.489 0.042 16.139 1.00 98.44 124 ASP A O 1
ATOM 881 N N . SER A 1 125 ? -16.949 0.618 17.741 1.00 96.56 125 SER A N 1
ATOM 882 C CA . SER A 1 125 ? -16.999 -0.708 18.356 1.00 96.56 125 SER A CA 1
ATOM 883 C C . SER A 1 125 ? -17.657 -1.771 17.471 1.00 96.56 125 SER A C 1
ATOM 885 O O . SER A 1 125 ? -17.432 -2.956 17.710 1.00 96.56 125 SER A O 1
ATOM 887 N N . SER A 1 126 ? -18.408 -1.383 16.433 1.00 97.06 126 SER A N 1
ATOM 888 C CA . SER A 1 126 ? -19.048 -2.328 15.506 1.00 97.06 126 SER A CA 1
ATOM 889 C C . SER A 1 126 ? -18.077 -2.938 14.489 1.00 97.06 126 SER A C 1
ATOM 891 O O . SER A 1 126 ? -18.394 -3.949 13.867 1.00 97.06 126 SER A O 1
ATOM 893 N N . PHE A 1 127 ? -16.882 -2.359 14.341 1.00 98.44 127 PHE A N 1
ATOM 894 C CA . PHE A 1 127 ? -15.872 -2.799 13.386 1.00 98.44 127 PHE A CA 1
ATOM 895 C C . PHE A 1 127 ? -14.771 -3.609 14.086 1.00 98.44 127 PHE A C 1
ATOM 897 O O . PHE A 1 127 ? -13.910 -3.048 14.772 1.00 98.44 127 PHE A O 1
ATOM 904 N N . ASP A 1 128 ? -14.786 -4.932 13.907 1.00 97.50 128 ASP A N 1
ATOM 905 C CA . ASP A 1 128 ? -13.779 -5.838 14.477 1.00 97.50 128 ASP A CA 1
ATOM 906 C C . ASP A 1 128 ? -13.478 -7.048 13.572 1.00 97.50 128 ASP A C 1
ATOM 908 O O . ASP A 1 128 ? -13.967 -8.154 13.803 1.00 97.50 128 ASP A O 1
ATOM 912 N N . PRO A 1 129 ? -12.687 -6.865 12.503 1.00 97.12 129 PRO A N 1
ATOM 913 C CA . PRO A 1 129 ? -12.360 -7.943 11.568 1.00 97.12 129 PRO A CA 1
ATOM 914 C C . PRO A 1 129 ? -11.257 -8.891 12.077 1.00 97.12 129 PRO A C 1
ATOM 916 O O . PRO A 1 129 ? -11.029 -9.930 11.462 1.00 97.12 129 PRO A O 1
ATOM 919 N N . ILE A 1 130 ? -10.565 -8.537 13.171 1.00 96.62 130 ILE A N 1
ATOM 920 C CA . ILE A 1 130 ? -9.556 -9.354 13.872 1.00 96.62 130 ILE A CA 1
ATOM 921 C C . ILE A 1 130 ? -8.470 -9.900 12.922 1.00 96.62 130 ILE A C 1
ATOM 923 O O . ILE A 1 130 ? -8.452 -11.081 12.572 1.00 96.62 130 ILE A O 1
ATOM 927 N N . ALA A 1 131 ? -7.526 -9.057 12.503 1.00 98.19 131 ALA A N 1
ATOM 928 C CA . ALA A 1 131 ? -6.418 -9.514 11.664 1.00 98.19 131 ALA A CA 1
ATOM 929 C C . ALA A 1 131 ? -5.377 -10.291 12.493 1.00 98.19 131 ALA A C 1
ATOM 931 O O . ALA A 1 131 ? -4.813 -9.762 13.455 1.00 98.19 131 ALA A O 1
ATOM 932 N N . GLY A 1 132 ? -5.072 -11.529 12.088 1.00 98.12 132 GLY A N 1
ATOM 933 C CA . GLY A 1 132 ? -4.114 -12.435 12.745 1.00 98.12 132 GLY A CA 1
ATOM 934 C C . GLY A 1 132 ? -2.637 -12.074 12.551 1.00 98.12 132 GLY A C 1
ATOM 935 O O . GLY A 1 132 ? -1.763 -12.929 12.650 1.00 98.12 132 GLY A O 1
ATOM 936 N N . GLY A 1 133 ? -2.346 -10.823 12.212 1.00 97.69 133 GLY A N 1
ATOM 937 C CA . GLY A 1 133 ? -1.006 -10.292 12.012 1.00 97.69 133 GLY A CA 1
ATOM 938 C C . GLY A 1 133 ? -1.063 -8.855 11.508 1.00 97.69 133 GLY A C 1
ATOM 939 O O . GLY A 1 133 ? -2.141 -8.295 11.308 1.00 97.69 133 GLY A O 1
ATOM 940 N N . LYS A 1 134 ? 0.115 -8.264 11.301 1.00 97.50 134 LYS A N 1
ATOM 941 C CA . LYS A 1 134 ? 0.270 -6.865 10.888 1.00 97.50 134 LYS A CA 1
ATOM 942 C C . LYS A 1 134 ? -0.546 -6.548 9.635 1.00 97.50 134 LYS A C 1
ATOM 944 O O . LYS A 1 134 ? -0.413 -7.244 8.627 1.00 97.50 134 LYS A O 1
ATOM 949 N N . VAL A 1 135 ? -1.276 -5.436 9.667 1.00 98.19 135 VAL A N 1
ATOM 950 C CA . VAL A 1 135 ? -1.855 -4.805 8.473 1.00 98.19 135 VAL A CA 1
ATOM 951 C C . VAL A 1 135 ? -0.957 -3.640 8.072 1.00 98.19 135 VAL A C 1
ATOM 953 O O . VAL A 1 135 ? -0.772 -2.693 8.831 1.00 98.19 135 VAL A O 1
ATOM 956 N N . SER A 1 136 ? -0.355 -3.731 6.890 1.00 96.38 136 SER A N 1
ATOM 957 C CA . SER A 1 136 ? 0.611 -2.752 6.384 1.00 96.38 136 SER A CA 1
ATOM 958 C C . SER A 1 136 ? -0.005 -1.715 5.461 1.00 96.38 136 SER A C 1
ATOM 960 O O . SER A 1 136 ? 0.476 -0.590 5.443 1.00 96.38 136 SER A O 1
ATOM 962 N N . ASN A 1 137 ? -1.052 -2.070 4.716 1.00 96.12 137 ASN A N 1
ATOM 963 C CA . ASN A 1 137 ? -1.724 -1.156 3.798 1.00 96.12 137 ASN A CA 1
ATOM 964 C C . ASN A 1 137 ? -3.238 -1.320 3.888 1.00 96.12 137 ASN A C 1
ATOM 966 O O . ASN A 1 137 ? -3.737 -2.443 3.995 1.00 96.12 137 ASN A O 1
ATOM 970 N N . ILE A 1 138 ? -3.942 -0.196 3.778 1.00 97.69 138 ILE A N 1
ATOM 971 C CA . ILE A 1 138 ? -5.392 -0.105 3.641 1.00 97.69 138 ILE A CA 1
ATOM 972 C C . ILE A 1 138 ? -5.687 0.737 2.402 1.00 97.69 138 ILE A C 1
ATOM 974 O O . ILE A 1 138 ? -5.196 1.858 2.283 1.00 97.69 138 ILE A O 1
ATOM 978 N N . ILE A 1 139 ? -6.499 0.209 1.486 1.00 95.81 139 ILE A N 1
ATOM 979 C CA . ILE A 1 139 ? -6.995 0.949 0.322 1.00 95.81 139 ILE A CA 1
ATOM 980 C C . ILE A 1 139 ? -8.514 0.837 0.268 1.00 95.81 139 ILE A C 1
ATOM 982 O O . ILE A 1 139 ? -9.075 -0.251 0.383 1.00 95.81 139 ILE A O 1
ATOM 986 N N . LEU A 1 140 ? -9.177 1.971 0.062 1.00 96.25 140 LEU A N 1
ATOM 987 C CA . LEU A 1 140 ? -10.618 2.035 -0.140 1.00 96.25 140 LEU A CA 1
ATOM 988 C C . LEU A 1 140 ? -10.966 1.833 -1.611 1.00 96.25 140 LEU A C 1
ATOM 990 O O . LEU A 1 140 ? -10.379 2.461 -2.491 1.00 96.25 140 LEU A O 1
ATOM 994 N N . GLN A 1 141 ? -11.941 0.968 -1.866 1.00 96.00 141 GLN A N 1
ATOM 995 C CA . GLN A 1 141 ? -12.563 0.815 -3.175 1.00 96.00 141 GLN A CA 1
ATOM 996 C C . GLN A 1 141 ? -13.759 1.769 -3.307 1.00 96.00 141 GLN A C 1
ATOM 998 O O . GLN A 1 141 ? -14.354 2.190 -2.314 1.00 96.00 141 GLN A O 1
ATOM 1003 N N . SER A 1 142 ? -14.130 2.106 -4.544 1.00 93.00 142 SER A N 1
ATOM 1004 C CA . SER A 1 142 ? -15.242 3.024 -4.836 1.00 93.00 142 SER A CA 1
ATOM 1005 C C . SER A 1 142 ? -16.609 2.504 -4.384 1.00 93.00 142 SER A C 1
ATOM 1007 O O . SER A 1 142 ? -17.517 3.297 -4.157 1.00 93.00 142 SER A O 1
ATOM 1009 N N . ASP A 1 143 ? -16.754 1.189 -4.217 1.00 93.94 143 ASP A N 1
ATOM 1010 C CA . ASP A 1 143 ? -17.953 0.534 -3.687 1.00 93.94 143 ASP A CA 1
ATOM 1011 C C . ASP A 1 143 ? -17.980 0.467 -2.145 1.00 93.94 143 ASP A C 1
ATOM 1013 O O . ASP A 1 143 ? -18.849 -0.181 -1.564 1.00 93.94 143 ASP A O 1
ATOM 1017 N N . GLY A 1 144 ? -17.022 1.114 -1.474 1.00 94.81 144 GLY A N 1
ATOM 1018 C CA . GLY A 1 144 ? -16.907 1.143 -0.018 1.00 94.81 144 GLY A CA 1
ATOM 1019 C C . GLY A 1 144 ? -16.225 -0.082 0.591 1.00 94.81 144 GLY A C 1
ATOM 1020 O O . GLY A 1 144 ? -16.049 -0.118 1.812 1.00 94.81 144 GLY A O 1
ATOM 1021 N N . LYS A 1 145 ? -15.810 -1.073 -0.214 1.00 98.06 145 LYS A N 1
ATOM 1022 C CA . LYS A 1 145 ? -14.997 -2.189 0.284 1.00 98.06 145 LYS A CA 1
ATOM 1023 C C . LYS A 1 145 ? -13.585 -1.734 0.643 1.00 98.06 145 LYS A C 1
ATOM 1025 O O . LYS A 1 145 ? -13.067 -0.735 0.142 1.00 98.06 145 LYS A O 1
ATOM 1030 N N . ILE A 1 146 ? -12.950 -2.505 1.517 1.00 98.56 146 ILE A N 1
ATOM 1031 C CA . ILE A 1 146 ? -11.659 -2.177 2.118 1.00 98.56 146 ILE A CA 1
ATOM 1032 C C . ILE A 1 146 ? -10.663 -3.273 1.748 1.00 98.56 146 ILE A C 1
ATOM 1034 O O . ILE A 1 146 ? -10.797 -4.410 2.196 1.00 98.56 146 ILE A O 1
ATOM 1038 N N . LEU A 1 147 ? -9.657 -2.944 0.944 1.00 98.38 147 LEU A N 1
ATOM 1039 C CA . LEU A 1 147 ? -8.547 -3.840 0.631 1.00 98.38 147 LEU A CA 1
ATOM 1040 C C . LEU A 1 147 ? -7.439 -3.699 1.665 1.00 98.38 147 LEU A C 1
ATOM 1042 O O . LEU A 1 147 ? -7.025 -2.590 1.999 1.00 98.38 147 LEU A O 1
ATOM 1046 N N . LEU A 1 148 ? -6.934 -4.839 2.119 1.00 98.38 148 LEU A N 1
ATOM 1047 C CA . LEU A 1 148 ? -5.876 -4.937 3.112 1.00 98.38 148 LEU A CA 1
ATOM 1048 C C . LEU A 1 148 ? -4.698 -5.718 2.540 1.00 98.38 148 LEU A C 1
ATOM 1050 O O . LEU A 1 148 ? -4.903 -6.760 1.913 1.00 98.38 148 LEU A O 1
ATOM 1054 N N . SER A 1 149 ? -3.476 -5.277 2.840 1.00 97.69 149 SER A N 1
ATOM 1055 C CA . SER A 1 149 ? -2.297 -6.144 2.753 1.00 97.69 149 SER A CA 1
ATOM 1056 C C . SER A 1 149 ? -1.432 -6.093 4.004 1.00 97.69 149 SER A C 1
ATOM 1058 O O . SER A 1 149 ? -1.481 -5.130 4.771 1.00 97.69 149 SER A O 1
ATOM 1060 N N . GLY A 1 150 ? -0.635 -7.137 4.220 1.00 95.44 150 GLY A N 1
ATOM 1061 C CA . GLY A 1 150 ? 0.308 -7.207 5.332 1.00 95.44 150 GLY A CA 1
ATOM 1062 C C . GLY A 1 150 ? 0.811 -8.621 5.594 1.00 95.44 150 GLY A C 1
ATOM 1063 O O . GLY A 1 150 ? 0.899 -9.434 4.676 1.00 95.44 150 GLY A O 1
ATOM 1064 N N . ASP A 1 151 ? 1.101 -8.911 6.861 1.00 94.31 151 ASP A N 1
ATOM 1065 C CA . ASP A 1 151 ? 1.742 -10.150 7.322 1.00 94.31 151 ASP A CA 1
ATOM 1066 C C . ASP A 1 151 ? 0.759 -11.033 8.113 1.00 94.31 151 ASP A C 1
ATOM 1068 O O . ASP A 1 151 ? 1.163 -11.954 8.827 1.00 94.31 151 ASP A O 1
ATOM 1072 N N . PHE A 1 152 ? -0.544 -10.780 7.995 1.00 97.69 152 PHE A N 1
ATOM 1073 C CA . PHE A 1 152 ? -1.584 -11.636 8.561 1.00 97.69 152 PHE A CA 1
ATOM 1074 C C . PHE A 1 152 ? -1.734 -12.943 7.766 1.00 97.69 152 PHE A C 1
ATOM 1076 O O . PHE A 1 152 ? -1.463 -13.005 6.559 1.00 97.69 152 PHE A O 1
ATOM 1083 N N . THR A 1 153 ? -2.133 -14.000 8.471 1.00 97.75 153 THR A N 1
ATOM 1084 C CA . THR A 1 153 ? -2.487 -15.320 7.912 1.00 97.75 153 THR A CA 1
ATOM 1085 C C . THR A 1 153 ? -3.944 -15.694 8.187 1.00 97.75 153 THR A C 1
ATOM 1087 O O . THR A 1 153 ? -4.450 -16.685 7.656 1.00 97.75 153 THR A O 1
ATOM 1090 N N . THR A 1 154 ? -4.644 -14.894 8.992 1.00 98.56 154 THR A N 1
ATOM 1091 C CA . THR A 1 154 ? -6.072 -15.039 9.268 1.00 98.56 154 THR A CA 1
ATOM 1092 C C . THR A 1 154 ? -6.759 -13.679 9.332 1.00 98.56 154 THR A C 1
ATOM 1094 O O . THR A 1 154 ? -6.135 -12.662 9.644 1.00 98.56 154 THR A O 1
ATOM 1097 N N . MET A 1 155 ? -8.060 -13.688 9.059 1.00 98.25 155 MET A N 1
ATOM 1098 C CA . MET A 1 155 ? -8.998 -12.603 9.343 1.00 98.25 155 MET A CA 1
ATOM 1099 C C . MET A 1 155 ? -10.169 -13.220 10.113 1.00 98.25 155 MET A C 1
ATOM 1101 O O . MET A 1 155 ? -10.916 -14.042 9.574 1.00 98.25 155 MET A O 1
ATOM 1105 N N . GLY A 1 156 ? -10.265 -12.915 11.406 1.00 96.94 156 GLY A N 1
ATOM 1106 C CA . GLY A 1 156 ? -11.088 -13.667 12.346 1.00 96.94 156 GLY A CA 1
ATOM 1107 C C . GLY A 1 156 ? -10.679 -15.142 12.384 1.00 96.94 156 GLY A C 1
ATOM 1108 O O . GLY A 1 156 ? -9.500 -15.477 12.507 1.00 96.94 156 GLY A O 1
ATOM 1109 N N . ALA A 1 157 ? -11.663 -16.031 12.248 1.00 96.81 157 ALA A N 1
ATOM 1110 C CA . ALA A 1 157 ? -11.453 -17.479 12.212 1.00 96.81 157 ALA A CA 1
ATOM 1111 C C . ALA A 1 157 ? -11.083 -18.026 10.816 1.00 96.81 157 ALA A C 1
ATOM 1113 O O . ALA A 1 157 ? -10.873 -19.228 10.667 1.00 96.81 157 ALA A O 1
ATOM 1114 N N . VAL A 1 158 ? -11.028 -17.177 9.784 1.00 98.50 158 VAL A N 1
ATOM 1115 C CA . VAL A 1 158 ? -10.812 -17.602 8.394 1.00 98.50 158 VAL A CA 1
ATOM 1116 C C . VAL A 1 158 ? -9.342 -17.445 8.022 1.00 98.50 158 VAL A C 1
ATOM 1118 O O . VAL A 1 158 ? -8.762 -16.375 8.211 1.00 98.50 158 VAL A O 1
ATOM 1121 N N . THR A 1 159 ? -8.737 -18.490 7.449 1.00 98.19 159 THR A N 1
ATOM 1122 C CA . THR A 1 159 ? -7.411 -18.384 6.826 1.00 98.19 159 THR A CA 1
ATOM 1123 C C . THR A 1 159 ? -7.470 -17.401 5.665 1.00 98.19 159 THR A C 1
ATOM 1125 O O . THR A 1 159 ? -8.273 -17.544 4.744 1.00 98.19 159 THR A O 1
ATOM 1128 N N . ARG A 1 160 ? -6.609 -16.388 5.709 1.00 98.31 160 ARG A N 1
ATOM 1129 C CA . ARG A 1 160 ? -6.508 -15.367 4.673 1.00 98.31 160 ARG A CA 1
ATOM 1130 C C . ARG A 1 160 ? -5.086 -14.838 4.678 1.00 98.31 160 ARG A C 1
ATOM 1132 O O . ARG A 1 160 ? -4.661 -14.189 5.628 1.00 98.31 160 ARG A O 1
ATOM 1139 N N . ASN A 1 161 ? -4.329 -15.171 3.641 1.00 98.19 161 ASN A N 1
ATOM 1140 C CA . ASN A 1 161 ? -2.896 -14.910 3.617 1.00 98.19 161 ASN A CA 1
ATOM 1141 C C . ASN A 1 161 ? -2.599 -13.597 2.903 1.00 98.19 161 ASN A C 1
ATOM 1143 O O . ASN A 1 161 ? -2.813 -13.488 1.695 1.00 98.19 161 ASN A O 1
ATOM 1147 N N . ARG A 1 162 ? -2.044 -12.633 3.653 1.00 98.25 162 ARG A N 1
ATOM 1148 C CA . ARG A 1 162 ? -1.365 -11.414 3.167 1.00 98.25 162 ARG A CA 1
ATOM 1149 C C . ARG A 1 162 ? -2.224 -10.397 2.411 1.00 98.25 162 ARG A C 1
ATOM 1151 O O . ARG A 1 162 ? -1.820 -9.241 2.321 1.00 98.25 162 ARG A O 1
ATOM 1158 N N . LEU A 1 163 ? -3.377 -10.803 1.885 1.00 98.38 163 LEU A N 1
ATOM 1159 C CA . LEU A 1 163 ? -4.354 -9.998 1.163 1.00 98.38 163 LEU A CA 1
ATOM 1160 C C . LEU A 1 163 ? -5.758 -10.366 1.623 1.00 98.38 163 LEU A C 1
ATOM 1162 O O . LEU A 1 163 ? -6.121 -11.539 1.640 1.00 98.38 163 LEU A O 1
ATOM 1166 N N . ALA A 1 164 ? -6.557 -9.361 1.957 1.00 98.38 164 ALA A N 1
ATOM 1167 C CA . ALA A 1 164 ? -7.954 -9.532 2.324 1.00 98.38 164 ALA A CA 1
ATOM 1168 C C . ALA A 1 164 ? -8.783 -8.386 1.755 1.00 98.38 164 ALA A C 1
ATOM 1170 O O . ALA A 1 164 ? -8.267 -7.299 1.488 1.00 98.38 164 ALA A O 1
ATOM 1171 N N . ARG A 1 165 ? -10.083 -8.629 1.615 1.00 98.75 165 ARG A N 1
ATOM 1172 C CA . ARG A 1 165 ? -11.060 -7.581 1.370 1.00 98.75 165 ARG A CA 1
ATOM 1173 C C . ARG A 1 165 ? -12.139 -7.650 2.432 1.00 98.75 165 ARG A C 1
ATOM 1175 O O . ARG A 1 165 ? -12.659 -8.729 2.694 1.00 98.75 165 ARG A O 1
ATOM 1182 N N . LEU A 1 166 ? -12.464 -6.516 3.030 1.00 98.81 166 LEU A N 1
ATOM 1183 C CA . LEU A 1 166 ? -13.603 -6.374 3.924 1.00 98.81 166 LEU A CA 1
ATOM 1184 C C . LEU A 1 166 ? -14.730 -5.635 3.206 1.00 98.81 166 LEU A C 1
ATOM 1186 O O . LEU A 1 166 ? -14.485 -4.780 2.350 1.00 98.81 166 LEU A O 1
ATOM 1190 N N . ASN A 1 167 ? -15.960 -5.947 3.584 1.00 98.50 167 ASN A N 1
ATOM 1191 C CA . ASN A 1 167 ? -17.117 -5.120 3.285 1.00 98.50 167 ASN A CA 1
ATOM 1192 C C . ASN A 1 167 ? -17.059 -3.821 4.103 1.00 98.50 167 ASN A C 1
ATOM 1194 O O . ASN A 1 167 ? -16.276 -3.688 5.048 1.00 98.50 167 ASN A O 1
ATOM 1198 N N . ALA A 1 168 ? -17.909 -2.855 3.754 1.00 96.75 168 ALA A N 1
ATOM 1199 C CA . ALA A 1 168 ? -17.945 -1.552 4.416 1.00 96.75 168 ALA A CA 1
ATOM 1200 C C . ALA A 1 168 ? -18.253 -1.637 5.926 1.00 96.75 168 ALA A C 1
ATOM 1202 O O . ALA A 1 168 ? -17.879 -0.740 6.680 1.00 96.75 168 ALA A O 1
ATOM 1203 N N . ASP A 1 169 ? -18.909 -2.704 6.384 1.00 96.38 169 ASP A N 1
ATOM 1204 C CA . ASP A 1 169 ? -19.201 -2.969 7.798 1.00 96.38 169 ASP A CA 1
ATOM 1205 C C . ASP A 1 169 ? -18.045 -3.655 8.553 1.00 96.38 169 ASP A C 1
ATOM 1207 O O . ASP A 1 169 ? -18.105 -3.788 9.771 1.00 96.38 169 ASP A O 1
ATOM 1211 N N . GLY A 1 170 ? -16.974 -4.046 7.857 1.00 97.69 170 GLY A N 1
ATOM 1212 C CA . GLY A 1 170 ? -15.836 -4.768 8.425 1.00 97.69 170 GLY A CA 1
ATOM 1213 C C . GLY A 1 170 ? -15.940 -6.288 8.351 1.00 97.69 170 GLY A C 1
ATOM 1214 O O . GLY A 1 170 ? -14.987 -6.969 8.719 1.00 97.69 170 GLY A O 1
ATOM 1215 N N . THR A 1 171 ? -17.034 -6.850 7.836 1.00 98.44 171 THR A N 1
ATOM 1216 C CA . THR A 1 171 ? -17.118 -8.297 7.597 1.00 98.44 171 THR A CA 1
ATOM 1217 C C . THR A 1 171 ? -16.185 -8.720 6.459 1.00 98.44 171 THR A C 1
ATOM 1219 O O . THR A 1 171 ? -15.959 -7.973 5.507 1.00 98.44 171 THR A O 1
ATOM 1222 N N . LEU A 1 172 ? -15.613 -9.923 6.544 1.00 98.69 172 LEU A N 1
ATOM 1223 C CA . LEU A 1 172 ? -14.712 -10.448 5.515 1.00 98.69 172 LEU A CA 1
ATOM 1224 C C . LEU A 1 172 ? -15.479 -10.792 4.228 1.00 98.69 172 LEU A C 1
ATOM 1226 O O . LEU A 1 172 ? -16.441 -11.557 4.261 1.00 98.69 172 LEU A O 1
ATOM 1230 N N . ASP A 1 173 ? -15.000 -10.310 3.080 1.00 98.56 173 ASP A N 1
ATOM 1231 C CA . ASP A 1 173 ? -15.439 -10.795 1.772 1.00 98.56 173 ASP A CA 1
ATOM 1232 C C . ASP A 1 173 ? -14.825 -12.180 1.517 1.00 98.56 173 ASP A C 1
ATOM 1234 O O . ASP A 1 173 ? -13.636 -12.342 1.197 1.00 98.56 173 ASP A O 1
ATOM 1238 N N . LEU A 1 174 ? -15.655 -13.206 1.690 1.00 97.81 174 LEU A N 1
ATOM 1239 C CA . LEU A 1 174 ? -15.254 -14.597 1.507 1.00 97.81 174 LEU A CA 1
ATOM 1240 C C . LEU A 1 174 ? -14.929 -14.930 0.045 1.00 97.81 174 LEU A C 1
ATOM 1242 O O . LEU A 1 174 ? -14.131 -15.835 -0.182 1.00 97.81 174 LEU A O 1
ATOM 1246 N N . GLY A 1 175 ? -15.476 -14.188 -0.924 1.00 97.81 175 GLY A N 1
ATOM 1247 C CA . GLY A 1 175 ? -15.240 -14.411 -2.351 1.00 97.81 175 GLY A CA 1
ATOM 1248 C C . GLY A 1 175 ? -13.894 -13.885 -2.858 1.00 97.81 175 GLY A C 1
ATOM 1249 O O . GLY A 1 175 ? -13.507 -14.207 -3.978 1.00 97.81 175 GLY A O 1
ATOM 1250 N N . PHE A 1 176 ? -13.176 -13.092 -2.058 1.00 98.62 176 PHE A N 1
ATOM 1251 C CA . PHE A 1 176 ? -11.901 -12.481 -2.436 1.00 98.62 176 PHE A CA 1
ATOM 1252 C C . PHE A 1 176 ? -10.710 -13.178 -1.767 1.00 98.62 176 PHE A C 1
ATOM 1254 O O . PHE A 1 176 ? -10.243 -12.727 -0.725 1.00 98.62 176 PHE A O 1
ATOM 1261 N N . ASP A 1 177 ? -10.167 -14.247 -2.348 1.00 98.19 177 ASP A N 1
ATOM 1262 C CA . ASP A 1 177 ? -8.987 -14.929 -1.784 1.00 98.19 177 ASP A CA 1
ATOM 1263 C C . ASP A 1 177 ? -7.833 -15.077 -2.791 1.00 98.19 177 ASP A C 1
ATOM 1265 O O . ASP A 1 177 ? -7.705 -16.106 -3.456 1.00 98.19 177 ASP A O 1
ATOM 1269 N N . PRO A 1 178 ? -6.967 -14.052 -2.920 1.00 98.19 178 PRO A N 1
ATOM 1270 C CA . PRO A 1 178 ? -5.799 -14.123 -3.798 1.00 98.19 178 PRO A CA 1
ATOM 1271 C C . PRO A 1 178 ? -4.710 -15.079 -3.293 1.00 98.19 178 PRO A C 1
ATOM 1273 O O . PRO A 1 178 ? -3.896 -15.543 -4.087 1.00 98.19 178 PRO A O 1
ATOM 1276 N N . ASN A 1 179 ? -4.666 -15.345 -1.982 1.00 98.12 179 ASN A N 1
ATOM 1277 C CA . ASN A 1 179 ? -3.737 -16.266 -1.328 1.00 98.12 179 ASN A CA 1
ATOM 1278 C C . ASN A 1 179 ? -2.265 -16.131 -1.787 1.00 98.12 179 ASN A C 1
ATOM 1280 O O . ASN A 1 179 ? -1.707 -17.030 -2.425 1.00 98.12 179 ASN A O 1
ATOM 1284 N N . ALA A 1 180 ? -1.637 -14.989 -1.490 1.00 98.44 180 ALA A N 1
ATOM 1285 C CA . ALA A 1 180 ? -0.213 -14.787 -1.761 1.00 98.44 180 ALA A CA 1
ATOM 1286 C C . ALA A 1 180 ? 0.654 -15.577 -0.771 1.00 98.44 180 ALA A C 1
ATOM 1288 O O . ALA A 1 180 ? 0.379 -15.583 0.430 1.00 98.44 180 ALA A O 1
ATOM 1289 N N . ASN A 1 181 ? 1.724 -16.213 -1.256 1.00 98.00 181 ASN A N 1
ATOM 1290 C CA . ASN A 1 181 ? 2.582 -17.052 -0.409 1.00 98.00 181 ASN A CA 1
ATOM 1291 C C . ASN A 1 181 ? 3.614 -16.287 0.432 1.00 98.00 181 ASN A C 1
ATOM 1293 O O . ASN A 1 181 ? 4.268 -16.887 1.281 1.00 98.00 181 ASN A O 1
ATOM 1297 N N . ASP A 1 182 ? 3.787 -14.990 0.192 1.00 97.62 182 ASP A N 1
ATOM 1298 C CA . ASP A 1 182 ? 4.713 -14.135 0.931 1.00 97.62 182 ASP A CA 1
ATOM 1299 C C . ASP A 1 182 ? 4.201 -12.685 0.932 1.00 97.62 182 ASP A C 1
ATOM 1301 O O . ASP A 1 182 ? 3.135 -12.386 0.385 1.00 97.62 182 ASP A O 1
ATOM 1305 N N . TYR A 1 183 ? 4.946 -11.782 1.565 1.00 94.19 183 TYR A N 1
ATOM 1306 C CA . TYR A 1 183 ? 4.560 -10.396 1.804 1.00 94.19 183 TYR A CA 1
ATOM 1307 C C . TYR A 1 183 ? 4.076 -9.665 0.547 1.00 94.19 183 TYR A C 1
ATOM 1309 O O . TYR A 1 183 ? 4.705 -9.709 -0.515 1.00 94.19 183 TYR A O 1
ATOM 1317 N N . VAL A 1 184 ? 2.981 -8.919 0.706 1.00 97.12 184 VAL A N 1
ATOM 1318 C CA . VAL A 1 184 ? 2.476 -7.961 -0.282 1.00 97.12 184 VAL A CA 1
ATOM 1319 C C . VAL A 1 184 ? 2.693 -6.557 0.274 1.00 97.12 184 VAL A C 1
ATOM 1321 O O . VAL A 1 184 ? 1.937 -6.075 1.119 1.00 97.12 184 VAL A O 1
ATOM 1324 N N . ASN A 1 185 ? 3.764 -5.919 -0.192 1.00 94.31 185 ASN A N 1
ATOM 1325 C CA . ASN A 1 185 ? 4.280 -4.664 0.354 1.00 94.31 185 ASN A CA 1
ATOM 1326 C C . ASN A 1 185 ? 3.483 -3.442 -0.102 1.00 94.31 185 ASN A C 1
ATOM 1328 O O . ASN A 1 185 ? 3.419 -2.454 0.622 1.00 94.31 185 ASN A O 1
ATOM 1332 N N . CYS A 1 186 ? 2.899 -3.497 -1.297 1.00 94.12 186 CYS A N 1
ATOM 1333 C CA . CYS A 1 186 ? 2.194 -2.373 -1.900 1.00 94.12 186 CYS A CA 1
ATOM 1334 C C . CYS A 1 186 ? 1.045 -2.856 -2.785 1.00 94.12 186 CYS A C 1
ATOM 1336 O O . CYS A 1 186 ? 1.093 -3.955 -3.348 1.00 94.12 186 CYS A O 1
ATOM 1338 N N . LEU A 1 187 ? 0.024 -2.010 -2.920 1.00 95.44 187 LEU A N 1
ATOM 1339 C CA . LEU A 1 187 ? -1.060 -2.210 -3.869 1.00 95.44 187 LEU A CA 1
ATOM 1340 C C . LEU A 1 187 ? -1.400 -0.899 -4.583 1.00 95.44 187 LEU A C 1
ATOM 1342 O O . LEU A 1 187 ? -1.143 0.183 -4.059 1.00 95.44 187 LEU A O 1
ATOM 1346 N N . ALA A 1 188 ? -2.017 -1.008 -5.755 1.00 94.19 188 ALA A N 1
ATOM 1347 C CA . ALA A 1 188 ? -2.638 0.109 -6.453 1.00 94.19 188 ALA A CA 1
ATOM 1348 C C . ALA A 1 188 ? -3.954 -0.344 -7.100 1.00 94.19 188 ALA A C 1
ATOM 1350 O O . ALA A 1 188 ? -4.045 -1.455 -7.626 1.00 94.19 188 ALA A O 1
ATOM 1351 N N . LEU A 1 189 ? -4.970 0.518 -7.067 1.00 94.56 189 LEU A N 1
ATOM 1352 C CA . LEU A 1 189 ? -6.246 0.287 -7.741 1.00 94.56 189 LEU A CA 1
ATOM 1353 C C . LEU A 1 189 ? -6.232 0.904 -9.133 1.00 94.56 189 LEU A C 1
ATOM 1355 O O . LEU A 1 189 ? -5.890 2.073 -9.292 1.00 94.56 189 LEU A O 1
ATOM 1359 N N . GLN A 1 190 ? -6.634 0.120 -10.126 1.00 94.69 190 GLN A N 1
ATOM 1360 C CA . GLN A 1 190 ? -6.888 0.607 -11.474 1.00 94.69 190 GLN A CA 1
ATOM 1361 C C . GLN A 1 190 ? -8.323 1.124 -11.607 1.00 94.69 190 GLN A C 1
ATOM 1363 O O . GLN A 1 190 ? -9.213 0.758 -10.838 1.00 94.69 190 GLN A O 1
ATOM 1368 N N . THR A 1 191 ? -8.553 1.979 -12.603 1.00 92.25 191 THR A N 1
ATOM 1369 C CA . THR A 1 191 ? -9.862 2.597 -12.874 1.00 92.25 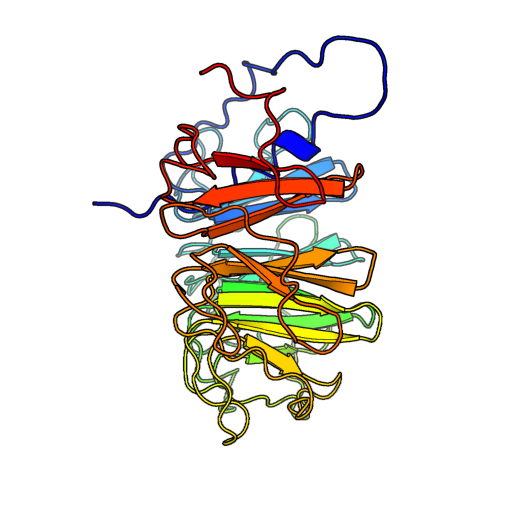191 THR A CA 1
ATOM 1370 C C . THR A 1 191 ? -10.937 1.584 -13.269 1.00 92.25 191 THR A C 1
ATOM 1372 O O . THR A 1 191 ? -12.117 1.828 -13.040 1.00 92.25 191 THR A O 1
ATOM 1375 N N . ASP A 1 192 ? -10.542 0.428 -13.805 1.00 93.38 192 ASP A N 1
ATOM 1376 C CA . ASP A 1 192 ? -11.425 -0.705 -14.108 1.00 93.38 192 ASP A CA 1
ATOM 1377 C C . ASP A 1 192 ? -11.691 -1.617 -12.890 1.00 93.38 192 ASP A C 1
ATOM 1379 O O . ASP A 1 192 ? -12.321 -2.668 -13.013 1.00 93.38 192 ASP A O 1
ATOM 1383 N N . GLY A 1 193 ? -11.195 -1.233 -11.711 1.00 93.38 193 GLY A N 1
ATOM 1384 C CA . GLY A 1 193 ? -11.336 -1.971 -10.460 1.00 93.38 193 GLY A CA 1
ATOM 1385 C C . GLY A 1 193 ? -10.343 -3.121 -10.280 1.00 93.38 193 GLY A C 1
ATOM 1386 O O . GLY A 1 193 ? -10.374 -3.768 -9.227 1.00 93.38 193 GLY A O 1
ATOM 1387 N N . LYS A 1 194 ? -9.469 -3.404 -11.259 1.00 97.38 194 LYS A N 1
ATOM 1388 C CA . LYS A 1 194 ? -8.386 -4.380 -11.074 1.00 97.38 194 LYS A CA 1
ATOM 1389 C C . LYS A 1 194 ? -7.378 -3.875 -10.045 1.00 97.38 194 LYS A C 1
ATOM 1391 O O . LYS A 1 194 ? -7.226 -2.676 -9.809 1.00 97.38 194 LYS A O 1
ATOM 1396 N N . ILE A 1 195 ? -6.679 -4.817 -9.422 1.00 98.31 195 ILE A N 1
ATOM 1397 C CA . ILE A 1 195 ? -5.796 -4.543 -8.288 1.00 98.31 195 ILE A CA 1
ATOM 1398 C C . ILE A 1 195 ? -4.381 -4.951 -8.674 1.00 98.31 195 ILE A C 1
ATOM 1400 O O . ILE A 1 195 ? -4.110 -6.128 -8.904 1.00 98.31 195 ILE A O 1
ATOM 1404 N N . LEU A 1 196 ? -3.467 -3.993 -8.735 1.00 98.44 196 LEU A N 1
ATOM 1405 C CA . LEU A 1 196 ? -2.040 -4.259 -8.871 1.00 98.44 196 LEU A CA 1
ATOM 1406 C C . LEU A 1 196 ? -1.448 -4.515 -7.491 1.00 98.44 196 LEU A C 1
ATOM 1408 O O . LEU A 1 196 ? -1.731 -3.776 -6.550 1.00 98.44 196 LEU A O 1
ATOM 1412 N N . ILE A 1 197 ? -0.607 -5.538 -7.381 1.00 98.44 197 ILE A N 1
ATOM 1413 C CA . ILE A 1 197 ? 0.093 -5.884 -6.145 1.00 98.44 197 ILE A CA 1
ATOM 1414 C C . ILE A 1 197 ? 1.586 -6.052 -6.402 1.00 98.44 197 ILE A C 1
ATOM 1416 O O . ILE A 1 197 ? 2.000 -6.582 -7.437 1.00 98.44 197 ILE A O 1
ATOM 1420 N N . GLY A 1 198 ? 2.391 -5.609 -5.439 1.00 98.19 198 GLY A N 1
ATOM 1421 C CA . GLY A 1 198 ? 3.843 -5.722 -5.457 1.00 98.19 198 GLY A CA 1
ATOM 1422 C C . GLY A 1 198 ? 4.375 -6.184 -4.103 1.00 98.19 198 GLY A C 1
ATOM 1423 O O . GLY A 1 198 ? 3.876 -5.763 -3.058 1.00 98.19 198 GLY A O 1
ATOM 1424 N N . GLY A 1 199 ? 5.375 -7.062 -4.093 1.00 97.94 199 GLY A N 1
ATOM 1425 C CA . GLY A 1 199 ? 5.908 -7.586 -2.838 1.00 97.94 199 GLY A CA 1
ATOM 1426 C C . GLY A 1 199 ? 7.002 -8.632 -2.986 1.00 97.94 199 GLY A C 1
ATOM 1427 O O . GLY A 1 199 ? 7.796 -8.607 -3.930 1.00 97.94 199 GLY A O 1
ATOM 1428 N N . ALA A 1 200 ? 7.045 -9.542 -2.014 1.00 98.00 200 ALA A N 1
ATOM 1429 C CA . ALA A 1 200 ? 7.995 -10.639 -1.911 1.00 98.00 200 ALA A CA 1
ATOM 1430 C C . ALA A 1 200 ? 7.430 -12.008 -2.352 1.00 98.00 200 ALA A C 1
ATOM 1432 O O . ALA A 1 200 ? 8.149 -13.002 -2.368 1.00 98.00 200 ALA A O 1
ATOM 1433 N N . PHE A 1 201 ? 6.160 -12.081 -2.739 1.00 98.56 201 PHE A N 1
ATOM 1434 C CA . PHE A 1 201 ? 5.535 -13.333 -3.166 1.00 98.56 201 PHE A CA 1
ATOM 1435 C C . PHE A 1 201 ? 6.148 -13.903 -4.455 1.00 98.56 201 PHE A C 1
ATOM 1437 O O . PHE A 1 201 ? 6.692 -13.190 -5.307 1.00 98.56 201 PHE A O 1
ATOM 1444 N N . THR A 1 202 ? 6.043 -15.221 -4.593 1.00 98.62 202 THR A N 1
ATOM 1445 C CA . THR A 1 202 ? 6.399 -15.981 -5.801 1.00 98.62 202 THR A CA 1
ATOM 1446 C C . THR A 1 202 ? 5.218 -16.769 -6.363 1.00 98.62 202 THR A C 1
ATOM 1448 O O . THR A 1 202 ? 5.280 -17.236 -7.503 1.00 98.62 202 THR A O 1
ATOM 1451 N N . THR A 1 203 ? 4.121 -16.880 -5.608 1.00 98.62 203 THR A N 1
ATOM 1452 C CA . THR A 1 203 ? 2.861 -17.455 -6.079 1.00 98.62 203 THR A CA 1
ATOM 1453 C C . THR A 1 203 ? 1.650 -16.654 -5.594 1.00 98.62 203 THR A C 1
ATOM 1455 O O . THR A 1 203 ? 1.680 -16.027 -4.533 1.00 98.62 203 THR A O 1
ATOM 1458 N N . ILE A 1 204 ? 0.583 -16.684 -6.397 1.00 98.50 204 ILE A N 1
ATOM 1459 C CA . ILE A 1 204 ? -0.750 -16.128 -6.113 1.00 98.50 204 ILE A CA 1
ATOM 1460 C C . ILE A 1 204 ? -1.770 -17.197 -6.506 1.00 98.50 204 ILE A C 1
ATOM 1462 O O . ILE A 1 204 ? -1.727 -17.692 -7.635 1.00 98.50 204 ILE A O 1
ATOM 1466 N N . GLY A 1 205 ? -2.659 -17.587 -5.590 1.00 97.06 205 GLY A N 1
ATOM 1467 C CA . GLY A 1 205 ? -3.683 -18.603 -5.856 1.00 97.06 205 GLY A CA 1
ATOM 1468 C C . GLY A 1 205 ? -3.100 -19.934 -6.352 1.00 97.06 205 GLY A C 1
ATOM 1469 O O . GLY A 1 205 ? -3.671 -20.575 -7.228 1.00 97.06 205 GLY A O 1
ATOM 1470 N N . GLY A 1 206 ? -1.903 -20.300 -5.877 1.00 97.00 206 GLY A N 1
ATOM 1471 C CA . GLY A 1 206 ? -1.164 -21.492 -6.318 1.00 97.00 206 GLY A CA 1
ATOM 1472 C C . GLY A 1 206 ? -0.440 -21.368 -7.668 1.00 97.00 206 GLY A C 1
ATOM 1473 O O . GLY A 1 206 ? 0.352 -22.242 -8.006 1.00 97.00 206 GLY A O 1
ATOM 1474 N N . SER A 1 207 ? -0.644 -20.286 -8.423 1.00 98.31 207 SER A N 1
ATOM 1475 C CA . SER A 1 207 ? 0.036 -20.043 -9.701 1.00 98.31 207 SER A CA 1
ATOM 1476 C C . SER A 1 207 ? 1.340 -19.271 -9.510 1.00 98.31 207 SER A C 1
ATOM 1478 O O . SER A 1 207 ? 1.385 -18.312 -8.739 1.00 98.31 207 SER A O 1
ATOM 1480 N N . THR A 1 208 ? 2.390 -19.629 -10.255 1.00 98.31 208 THR A N 1
ATOM 1481 C CA . THR A 1 208 ? 3.662 -18.888 -10.249 1.00 98.31 208 THR A CA 1
ATOM 1482 C C . THR A 1 208 ? 3.457 -17.453 -10.732 1.00 98.31 208 THR A C 1
ATOM 1484 O O . THR A 1 208 ? 3.016 -17.194 -11.860 1.00 98.31 208 THR A O 1
ATOM 1487 N N . ARG A 1 209 ? 3.804 -16.497 -9.871 1.00 98.56 209 ARG A N 1
ATOM 1488 C CA . ARG A 1 209 ? 3.763 -15.067 -10.162 1.00 98.56 209 ARG A CA 1
ATOM 1489 C C . ARG A 1 209 ? 4.756 -14.357 -9.258 1.00 98.56 209 ARG A C 1
ATOM 1491 O O . ARG A 1 209 ? 4.544 -14.247 -8.057 1.00 98.56 209 ARG A O 1
ATOM 1498 N N . ASN A 1 210 ? 5.859 -13.898 -9.834 1.00 98.44 210 ASN A N 1
ATOM 1499 C CA . ASN A 1 210 ? 6.946 -13.333 -9.048 1.00 98.44 210 ASN A CA 1
ATOM 1500 C C . ASN A 1 210 ? 6.761 -11.832 -8.857 1.00 98.44 210 ASN A C 1
ATOM 1502 O O . ASN A 1 210 ? 6.867 -11.068 -9.819 1.00 98.44 210 ASN A O 1
ATOM 1506 N N . ARG A 1 211 ? 6.580 -11.436 -7.590 1.00 98.62 211 ARG A N 1
ATOM 1507 C CA . ARG A 1 211 ? 6.780 -10.087 -7.032 1.00 98.62 211 ARG A CA 1
ATOM 1508 C C . ARG A 1 211 ? 5.857 -8.981 -7.549 1.00 98.62 211 ARG A C 1
ATOM 1510 O O . ARG A 1 211 ? 5.715 -7.982 -6.853 1.00 98.62 211 ARG A O 1
ATOM 1517 N N . ILE A 1 212 ? 5.240 -9.140 -8.721 1.00 98.69 212 ILE A N 1
ATOM 1518 C CA . ILE A 1 212 ? 4.253 -8.235 -9.317 1.00 98.69 212 ILE A CA 1
ATOM 1519 C C . ILE A 1 212 ? 3.125 -9.073 -9.911 1.00 98.69 212 ILE A C 1
ATOM 1521 O O . ILE A 1 212 ? 3.374 -9.991 -10.696 1.00 98.69 212 ILE A O 1
ATOM 1525 N N . ALA A 1 213 ? 1.886 -8.739 -9.566 1.00 98.56 213 ALA A N 1
ATOM 1526 C CA . ALA A 1 213 ? 0.702 -9.349 -10.151 1.00 98.56 213 ALA A CA 1
ATOM 1527 C C . ALA A 1 213 ? -0.397 -8.309 -10.348 1.00 98.56 213 ALA A C 1
ATOM 1529 O O . ALA A 1 213 ? -0.413 -7.265 -9.692 1.00 98.56 213 ALA A O 1
ATOM 1530 N N . ARG A 1 214 ? -1.342 -8.638 -11.225 1.00 98.75 214 ARG A N 1
ATOM 1531 C CA . ARG A 1 214 ? -2.635 -7.973 -11.301 1.00 98.75 214 ARG A CA 1
ATOM 1532 C C . ARG A 1 214 ? -3.718 -8.976 -10.931 1.00 98.75 214 ARG A C 1
ATOM 1534 O O . ARG A 1 214 ? -3.671 -10.124 -11.363 1.00 98.75 214 ARG A O 1
ATOM 1541 N N . LEU A 1 215 ? -4.672 -8.547 -10.122 1.00 98.75 215 LEU A N 1
ATOM 1542 C CA . LEU A 1 215 ? -5.847 -9.313 -9.741 1.00 98.75 215 LEU A CA 1
ATOM 1543 C C . LEU A 1 215 ? -7.074 -8.711 -10.420 1.00 98.75 215 LEU A C 1
ATOM 1545 O O . LEU A 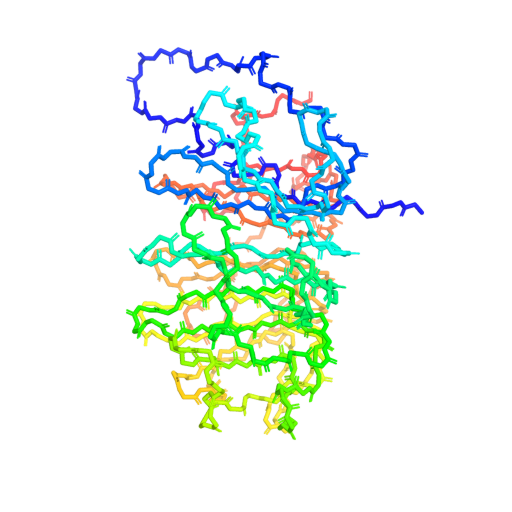1 215 ? -7.195 -7.489 -10.544 1.00 98.75 215 LEU A O 1
ATOM 1549 N N . ASN A 1 216 ? -8.002 -9.570 -10.818 1.00 98.44 216 ASN A N 1
ATOM 1550 C CA . ASN A 1 216 ? -9.342 -9.170 -11.214 1.00 98.44 216 ASN A CA 1
ATOM 1551 C C . ASN A 1 216 ? -10.109 -8.611 -10.007 1.00 98.44 216 ASN A C 1
ATOM 1553 O O . ASN A 1 216 ? -9.727 -8.803 -8.851 1.00 98.44 216 ASN A O 1
ATOM 1557 N N . THR A 1 217 ? -11.244 -7.963 -10.266 1.00 97.38 217 THR A N 1
ATOM 1558 C CA . THR A 1 217 ? -12.085 -7.352 -9.221 1.00 97.38 217 THR A CA 1
ATOM 1559 C C . THR A 1 217 ? -12.592 -8.355 -8.179 1.00 97.38 217 THR A C 1
ATOM 1561 O O . THR A 1 217 ? -12.910 -7.970 -7.058 1.00 97.38 217 THR A O 1
ATOM 1564 N N . ASN A 1 218 ? -12.643 -9.648 -8.508 1.00 96.44 218 ASN A N 1
ATOM 1565 C CA . ASN A 1 218 ? -13.002 -10.732 -7.590 1.00 96.44 218 ASN A CA 1
ATOM 1566 C C . ASN A 1 218 ? -11.798 -11.346 -6.845 1.00 96.44 218 ASN A C 1
ATOM 1568 O O . ASN A 1 218 ? -11.979 -12.288 -6.087 1.00 96.44 218 ASN A O 1
ATOM 1572 N N . GLY A 1 219 ? -10.577 -10.844 -7.051 1.00 97.75 219 GLY A N 1
ATOM 1573 C CA . GLY A 1 219 ? -9.360 -11.341 -6.396 1.00 97.75 219 GLY A CA 1
ATOM 1574 C C . GLY A 1 219 ? -8.661 -12.497 -7.106 1.00 97.75 219 GLY A C 1
ATOM 1575 O O . GLY A 1 219 ? -7.565 -12.873 -6.700 1.00 97.75 219 GLY A O 1
ATOM 1576 N N . THR A 1 220 ? -9.236 -13.029 -8.188 1.00 98.50 220 THR A N 1
ATOM 1577 C CA . THR A 1 220 ? -8.549 -14.022 -9.027 1.00 98.50 220 THR A CA 1
ATOM 1578 C C . THR A 1 220 ? -7.375 -13.391 -9.775 1.00 98.50 220 THR A C 1
ATOM 1580 O O . THR A 1 220 ? -7.415 -12.214 -10.130 1.00 98.50 220 THR A O 1
ATOM 1583 N N . LEU A 1 221 ? -6.322 -14.168 -10.033 1.00 98.69 221 LEU A N 1
ATOM 1584 C CA . LEU A 1 221 ? -5.153 -13.708 -10.784 1.00 98.69 221 LEU A CA 1
ATOM 1585 C C . LEU A 1 221 ? -5.524 -13.379 -12.243 1.00 98.69 221 LEU A C 1
ATOM 1587 O O . LEU A 1 221 ? -6.109 -14.208 -12.939 1.00 98.69 221 LEU A O 1
ATOM 1591 N N . ASP A 1 222 ? -5.114 -12.208 -12.736 1.00 98.44 222 ASP A N 1
ATOM 1592 C CA . ASP A 1 222 ? -5.077 -11.925 -14.172 1.00 98.44 222 ASP A CA 1
ATOM 1593 C C . ASP A 1 222 ? -3.854 -12.622 -14.784 1.00 98.44 222 ASP A C 1
ATOM 1595 O O . ASP A 1 222 ? -2.713 -12.158 -14.679 1.00 98.44 222 ASP A O 1
ATOM 1599 N N . GLY A 1 223 ? -4.096 -13.774 -15.411 1.00 97.38 223 GLY A N 1
ATOM 1600 C CA . GLY A 1 223 ? -3.043 -14.612 -15.978 1.00 97.38 223 GLY A CA 1
ATOM 1601 C C . GLY A 1 223 ? -2.186 -13.898 -17.029 1.00 97.38 223 GLY A C 1
ATOM 1602 O O . GLY A 1 223 ? -0.981 -14.171 -17.092 1.00 97.38 223 GLY A O 1
ATOM 1603 N N . GLY A 1 224 ? -2.776 -12.957 -17.780 1.00 97.06 224 GLY A N 1
ATOM 1604 C CA . GLY A 1 224 ? -2.124 -12.241 -18.880 1.00 97.06 224 GLY A CA 1
ATOM 1605 C C . GLY A 1 224 ? -1.098 -11.198 -18.433 1.00 97.06 224 GLY A C 1
ATOM 1606 O O . GLY A 1 224 ? -0.209 -10.854 -19.202 1.00 97.06 224 GLY A O 1
ATOM 1607 N N . TYR A 1 225 ? -1.162 -10.737 -17.181 1.00 98.38 225 TYR A N 1
ATOM 1608 C CA . TYR A 1 225 ? -0.281 -9.687 -16.667 1.00 98.38 225 TYR A CA 1
ATOM 1609 C C . TYR A 1 225 ? 0.896 -10.273 -15.875 1.00 98.38 225 TYR A C 1
ATOM 1611 O O . TYR A 1 225 ? 0.799 -10.479 -14.658 1.00 98.38 225 TYR A O 1
ATOM 1619 N N . ASN A 1 226 ? 2.022 -10.573 -16.540 1.00 97.94 226 ASN A N 1
ATOM 1620 C CA . ASN A 1 226 ? 3.198 -11.204 -15.912 1.00 97.94 226 ASN A CA 1
ATOM 1621 C C . ASN A 1 226 ? 4.507 -10.396 -16.027 1.00 97.94 226 ASN A C 1
ATOM 1623 O O . ASN A 1 226 ? 5.392 -10.778 -16.795 1.00 97.94 226 ASN A O 1
ATOM 1627 N N . PRO A 1 227 ? 4.699 -9.330 -15.231 1.00 98.25 227 PRO A N 1
ATOM 1628 C CA . PRO A 1 227 ? 5.931 -8.543 -15.297 1.00 98.25 227 PRO A CA 1
ATOM 1629 C C . PRO A 1 227 ? 7.169 -9.281 -14.775 1.00 98.25 227 PRO A C 1
ATOM 1631 O O . PRO A 1 227 ? 8.279 -8.973 -15.189 1.00 98.25 227 PRO A O 1
ATOM 1634 N N . ASN A 1 228 ? 7.001 -10.255 -13.870 1.00 98.19 228 ASN A N 1
ATOM 1635 C CA . ASN A 1 228 ? 8.064 -11.151 -13.401 1.00 98.19 228 ASN A CA 1
ATOM 1636 C C . ASN A 1 228 ? 9.352 -10.421 -12.945 1.00 98.19 228 ASN A C 1
ATOM 1638 O O . ASN A 1 228 ? 10.417 -10.572 -13.549 1.00 98.19 228 ASN A O 1
ATOM 1642 N N . ALA A 1 229 ? 9.261 -9.595 -11.897 1.00 98.44 229 ALA A N 1
ATOM 1643 C CA . ALA A 1 229 ? 10.432 -8.895 -11.364 1.00 98.44 229 ALA A CA 1
ATOM 1644 C C . ALA A 1 229 ? 11.391 -9.856 -10.642 1.00 98.44 229 ALA A C 1
ATOM 1646 O O . ALA A 1 229 ? 10.968 -10.740 -9.896 1.00 98.44 229 ALA A O 1
ATOM 1647 N N . GLY A 1 230 ? 12.697 -9.651 -10.831 1.00 98.06 230 GLY A N 1
ATOM 1648 C CA . GLY A 1 230 ? 13.742 -10.536 -10.302 1.00 98.06 230 GLY A CA 1
ATOM 1649 C C . GLY A 1 230 ? 13.999 -10.421 -8.794 1.00 98.06 230 GLY A C 1
ATOM 1650 O O . GLY A 1 230 ? 14.795 -11.183 -8.253 1.00 98.06 230 GLY A O 1
ATOM 1651 N N . ASN A 1 231 ? 13.377 -9.462 -8.102 1.00 98.19 231 ASN A N 1
ATOM 1652 C CA . ASN A 1 231 ? 13.482 -9.294 -6.650 1.00 98.19 231 ASN A CA 1
ATOM 1653 C C . ASN A 1 231 ? 12.277 -8.500 -6.110 1.00 98.19 231 ASN A C 1
ATOM 1655 O O . ASN A 1 231 ? 11.422 -8.058 -6.877 1.00 98.19 231 ASN A O 1
ATOM 1659 N N . THR A 1 232 ? 12.222 -8.314 -4.792 1.00 97.81 232 THR A N 1
ATOM 1660 C CA . THR A 1 232 ? 11.140 -7.651 -4.062 1.00 97.81 232 THR A CA 1
ATOM 1661 C C . THR A 1 232 ? 10.775 -6.285 -4.634 1.00 97.81 232 THR A C 1
ATOM 1663 O O . THR A 1 232 ? 11.640 -5.443 -4.897 1.00 97.81 232 THR A O 1
ATOM 1666 N N . VAL A 1 233 ? 9.469 -6.074 -4.775 1.00 98.38 233 VAL A N 1
ATOM 1667 C CA . VAL A 1 233 ? 8.858 -4.786 -5.102 1.00 98.38 233 VAL A CA 1
ATOM 1668 C C . VAL A 1 233 ? 8.356 -4.137 -3.819 1.00 98.38 233 VAL A C 1
ATOM 1670 O O . VAL A 1 233 ? 7.741 -4.792 -2.977 1.00 98.38 233 VAL A O 1
ATOM 1673 N N . ASN A 1 234 ? 8.663 -2.853 -3.659 1.00 95.94 234 ASN A N 1
ATOM 1674 C CA . ASN A 1 234 ? 8.382 -2.094 -2.442 1.00 95.94 234 ASN A CA 1
ATOM 1675 C C . ASN A 1 234 ? 7.261 -1.078 -2.649 1.00 95.94 234 ASN A C 1
ATOM 1677 O O . ASN A 1 234 ? 6.532 -0.792 -1.706 1.00 95.94 234 ASN A O 1
ATOM 1681 N N . CYS A 1 235 ? 7.121 -0.536 -3.860 1.00 95.62 235 CYS A N 1
ATOM 1682 C CA . CYS A 1 235 ? 6.114 0.470 -4.169 1.00 95.62 235 CYS A CA 1
ATOM 1683 C C . CYS A 1 235 ? 5.642 0.391 -5.626 1.00 95.62 235 CYS A C 1
ATOM 1685 O O . CYS A 1 235 ? 6.365 -0.057 -6.522 1.00 95.62 235 CYS A O 1
ATOM 1687 N N . LEU A 1 236 ? 4.414 0.863 -5.839 1.00 97.06 236 LEU A N 1
ATOM 1688 C CA . LEU A 1 236 ? 3.753 0.988 -7.132 1.00 97.06 236 LEU A CA 1
ATOM 1689 C C . LEU A 1 236 ? 3.114 2.375 -7.228 1.00 97.06 236 LEU A C 1
ATOM 1691 O O . LEU A 1 236 ? 2.608 2.880 -6.228 1.00 97.06 236 LEU A O 1
ATOM 1695 N N . ALA A 1 237 ? 3.092 2.957 -8.424 1.00 95.62 237 ALA A N 1
ATOM 1696 C CA . ALA A 1 237 ? 2.266 4.122 -8.725 1.00 95.62 237 ALA A CA 1
ATOM 1697 C C . ALA A 1 237 ? 1.623 3.969 -10.108 1.00 95.62 237 ALA A C 1
ATOM 1699 O O . ALA A 1 237 ? 2.300 3.622 -11.076 1.00 95.62 237 ALA A O 1
ATOM 1700 N N . LEU A 1 238 ? 0.313 4.207 -10.190 1.00 94.50 238 LEU A N 1
ATOM 1701 C CA . LEU A 1 238 ? -0.452 4.132 -11.432 1.00 94.50 238 LEU A CA 1
ATOM 1702 C C . LEU A 1 238 ? -0.471 5.503 -12.111 1.00 94.50 238 LEU A C 1
ATOM 1704 O O . LEU A 1 238 ? -0.901 6.482 -11.508 1.00 94.50 238 LEU A O 1
ATOM 1708 N N . GLN A 1 239 ? -0.021 5.560 -13.358 1.00 93.50 239 GLN A N 1
ATOM 1709 C CA . GLN A 1 239 ? -0.081 6.761 -14.183 1.00 93.50 239 GLN A CA 1
ATOM 1710 C C . GLN A 1 239 ? -1.450 6.892 -14.864 1.00 93.50 239 GLN A C 1
ATOM 1712 O O . GLN A 1 239 ? -2.174 5.911 -15.038 1.00 93.50 239 GLN A O 1
ATOM 1717 N N . VAL A 1 240 ? -1.802 8.117 -15.268 1.00 90.75 240 VAL A N 1
ATOM 1718 C CA . VAL A 1 240 ? -3.102 8.430 -15.894 1.00 90.75 240 VAL A CA 1
ATOM 1719 C C . VAL A 1 240 ? -3.320 7.702 -17.226 1.00 90.75 240 VAL A C 1
ATOM 1721 O O . VAL A 1 240 ? -4.451 7.393 -17.585 1.00 90.75 240 VAL A O 1
ATOM 1724 N N . ASP A 1 241 ? -2.238 7.377 -17.935 1.00 91.94 241 ASP A N 1
ATOM 1725 C CA . ASP A 1 241 ? -2.246 6.597 -19.178 1.00 91.94 241 ASP A CA 1
ATOM 1726 C C . ASP A 1 241 ? -2.381 5.078 -18.939 1.00 91.94 241 ASP A C 1
ATOM 1728 O O . ASP A 1 241 ? -2.383 4.286 -19.882 1.00 91.94 241 ASP A O 1
ATOM 1732 N N . GLY A 1 242 ? -2.493 4.655 -17.677 1.00 91.81 242 GLY A N 1
ATOM 1733 C CA . GLY A 1 242 ? -2.602 3.258 -17.271 1.00 91.81 242 GLY A CA 1
ATOM 1734 C C . GLY A 1 242 ? -1.269 2.515 -17.178 1.00 91.81 242 GLY A C 1
ATOM 1735 O O . GLY A 1 242 ? -1.278 1.323 -16.852 1.00 91.81 242 GLY A O 1
ATOM 1736 N N . LYS A 1 243 ? -0.131 3.180 -17.425 1.00 96.56 243 LYS A N 1
ATOM 1737 C CA . LYS A 1 243 ? 1.193 2.617 -17.136 1.00 96.56 243 LYS A CA 1
ATOM 1738 C C . LYS A 1 243 ? 1.452 2.574 -15.635 1.00 96.56 243 LYS A C 1
ATOM 1740 O O . LYS A 1 243 ? 0.851 3.304 -14.847 1.00 96.56 243 LYS A O 1
ATOM 1745 N N . VAL A 1 244 ? 2.373 1.708 -15.231 1.00 97.88 244 VAL A N 1
ATOM 1746 C CA . VAL A 1 244 ? 2.670 1.469 -13.816 1.00 97.88 244 VAL A CA 1
ATOM 1747 C C . VAL A 1 244 ? 4.142 1.717 -13.550 1.00 97.88 244 VAL A C 1
ATOM 1749 O O . VAL A 1 244 ? 5.001 1.054 -14.124 1.00 97.88 244 VAL A O 1
ATOM 1752 N N . LEU A 1 245 ? 4.442 2.640 -12.645 1.00 98.38 245 LEU A N 1
ATOM 1753 C CA . LEU A 1 245 ? 5.778 2.814 -12.093 1.00 98.38 245 LEU A CA 1
ATOM 1754 C C . LEU A 1 245 ? 5.993 1.811 -10.963 1.00 98.38 245 LEU A C 1
ATOM 1756 O O . LEU A 1 245 ? 5.126 1.629 -10.107 1.00 98.38 245 LEU A O 1
ATOM 1760 N N . VAL A 1 246 ? 7.157 1.171 -10.953 1.00 98.25 246 VAL A N 1
ATOM 1761 C CA . VAL A 1 246 ? 7.482 0.078 -10.037 1.00 98.25 246 VAL A CA 1
ATOM 1762 C C . VAL A 1 246 ? 8.832 0.340 -9.397 1.00 98.25 246 VAL A C 1
ATOM 1764 O O . VAL A 1 246 ? 9.834 0.442 -10.104 1.00 98.25 246 VAL A O 1
ATOM 1767 N N . GLY A 1 247 ? 8.871 0.416 -8.068 1.00 97.81 247 GLY A N 1
ATOM 1768 C CA . GLY A 1 247 ? 10.090 0.628 -7.291 1.00 97.81 247 GLY A CA 1
ATOM 1769 C C . GLY A 1 247 ? 10.387 -0.545 -6.362 1.00 97.81 247 GLY A C 1
ATOM 1770 O O . GLY A 1 247 ? 9.481 -1.152 -5.787 1.00 97.81 247 GLY A O 1
ATOM 1771 N N . GLY A 1 248 ? 11.661 -0.900 -6.213 1.00 97.75 248 GLY A N 1
ATOM 1772 C CA . GLY A 1 248 ? 12.060 -1.965 -5.300 1.00 97.75 248 GLY A CA 1
ATOM 1773 C C . GLY A 1 248 ? 13.527 -2.355 -5.386 1.00 97.75 248 GLY A C 1
ATOM 1774 O O . GLY A 1 248 ? 14.404 -1.553 -5.711 1.00 97.75 248 GLY A O 1
ATOM 1775 N N . ALA A 1 249 ? 13.797 -3.616 -5.056 1.00 97.50 249 ALA A N 1
ATOM 1776 C CA . ALA A 1 249 ? 15.136 -4.185 -4.966 1.00 97.50 249 ALA A CA 1
ATOM 1777 C C . ALA A 1 249 ? 15.559 -5.001 -6.207 1.00 97.50 249 ALA A C 1
ATOM 1779 O O . ALA A 1 249 ? 16.609 -5.649 -6.204 1.00 97.50 249 ALA A O 1
ATOM 1780 N N . PHE A 1 250 ? 14.744 -5.014 -7.259 1.00 97.75 250 PHE A N 1
ATOM 1781 C CA . PHE A 1 250 ? 14.995 -5.793 -8.469 1.00 97.75 250 PHE A CA 1
ATOM 1782 C C . PHE A 1 250 ? 16.106 -5.188 -9.338 1.00 97.75 250 PHE A C 1
ATOM 1784 O O . PHE A 1 250 ? 16.401 -3.993 -9.289 1.00 97.75 250 PHE A O 1
ATOM 1791 N N . THR A 1 251 ? 16.738 -6.041 -10.138 1.00 96.75 251 THR A N 1
ATOM 1792 C CA . THR A 1 251 ? 17.704 -5.656 -11.182 1.00 96.75 251 THR A CA 1
ATOM 1793 C C . THR A 1 251 ? 17.211 -6.003 -12.584 1.00 96.75 251 THR A C 1
ATOM 1795 O O . THR A 1 251 ? 17.783 -5.539 -13.570 1.00 96.75 251 THR A O 1
ATOM 1798 N N . THR A 1 252 ? 16.140 -6.793 -12.673 1.00 97.56 252 THR A N 1
ATOM 1799 C CA . THR A 1 252 ? 15.482 -7.210 -13.907 1.00 97.56 252 THR A CA 1
ATOM 1800 C C . THR A 1 252 ? 13.967 -7.231 -13.725 1.00 97.56 252 THR A C 1
ATOM 1802 O O . THR A 1 252 ? 13.467 -7.502 -12.628 1.00 97.56 252 THR A O 1
ATOM 1805 N N . VAL A 1 253 ? 13.241 -6.975 -14.812 1.00 97.94 253 VAL A N 1
ATOM 1806 C CA . VAL A 1 253 ? 11.787 -7.159 -14.925 1.00 97.94 253 VAL A CA 1
ATOM 1807 C C . VAL A 1 253 ? 11.504 -7.727 -16.311 1.00 97.94 253 VAL A C 1
ATOM 1809 O O . VAL A 1 253 ? 12.046 -7.229 -17.293 1.00 97.94 253 VAL A O 1
ATOM 1812 N N . GLY A 1 254 ? 10.741 -8.815 -16.407 1.00 95.25 254 GLY A N 1
ATOM 1813 C CA . GLY A 1 254 ? 10.405 -9.443 -17.690 1.00 95.25 254 GLY A CA 1
ATOM 1814 C C . GLY A 1 254 ? 11.627 -9.897 -18.500 1.00 95.25 254 GLY A C 1
ATOM 1815 O O . GLY A 1 254 ? 11.584 -9.902 -19.723 1.00 95.25 254 GLY A O 1
ATOM 1816 N N . GLY A 1 255 ? 12.747 -10.203 -17.833 1.00 95.00 255 GLY A N 1
ATOM 1817 C CA . GLY A 1 255 ? 14.034 -10.504 -18.478 1.00 95.00 255 GLY A CA 1
ATOM 1818 C C . GLY A 1 255 ? 14.834 -9.278 -18.948 1.00 95.00 255 GLY A C 1
ATOM 1819 O O . GLY A 1 255 ? 16.003 -9.420 -19.296 1.00 95.00 255 GLY A O 1
ATOM 1820 N N . VAL A 1 256 ? 14.260 -8.073 -18.902 1.00 96.50 256 VAL A N 1
ATOM 1821 C CA . VAL A 1 256 ? 14.935 -6.813 -19.242 1.00 96.50 256 VAL A CA 1
ATOM 1822 C C . VAL A 1 256 ? 15.676 -6.276 -18.018 1.00 96.50 256 VAL A C 1
ATOM 1824 O O . VAL A 1 256 ? 15.124 -6.241 -16.917 1.00 96.50 256 VAL A O 1
ATOM 1827 N N . THR A 1 257 ? 16.921 -5.822 -18.195 1.00 95.12 257 THR A N 1
ATOM 1828 C CA . THR A 1 257 ? 17.666 -5.135 -17.127 1.00 95.12 257 THR A CA 1
ATOM 1829 C C . THR A 1 257 ? 16.989 -3.809 -16.796 1.00 95.12 257 THR A C 1
ATOM 1831 O O . THR A 1 257 ? 16.978 -2.882 -17.603 1.00 95.12 257 THR A O 1
ATOM 1834 N N . ARG A 1 258 ? 16.454 -3.716 -15.579 1.00 93.50 258 ARG A N 1
ATOM 1835 C CA . ARG A 1 258 ? 15.873 -2.505 -14.998 1.00 93.50 258 ARG A CA 1
ATOM 1836 C C . ARG A 1 258 ? 16.239 -2.472 -13.530 1.00 93.50 258 ARG A C 1
ATOM 1838 O O . ARG A 1 258 ? 15.816 -3.330 -12.760 1.00 93.50 258 ARG A O 1
ATOM 1845 N N . ARG A 1 259 ? 17.090 -1.524 -13.143 1.00 92.81 259 ARG A N 1
ATOM 1846 C CA . ARG A 1 259 ? 17.626 -1.465 -11.781 1.00 92.81 259 ARG A CA 1
ATOM 1847 C C . ARG A 1 259 ? 16.728 -0.608 -10.912 1.00 92.81 259 ARG A C 1
ATOM 1849 O O . ARG A 1 259 ? 16.687 0.605 -11.085 1.00 92.81 259 ARG A O 1
ATOM 1856 N N . ARG A 1 260 ? 16.075 -1.254 -9.942 1.00 96.38 260 ARG A N 1
ATOM 1857 C CA . ARG A 1 260 ? 15.378 -0.657 -8.788 1.00 96.38 260 ARG A CA 1
ATOM 1858 C C . ARG A 1 260 ? 14.142 0.174 -9.111 1.00 96.38 260 ARG A C 1
ATOM 1860 O O . ARG A 1 260 ? 13.297 0.327 -8.234 1.00 96.38 260 ARG A O 1
ATOM 1867 N N . PHE A 1 261 ? 14.028 0.678 -10.333 1.00 97.50 261 PHE A N 1
ATOM 1868 C CA . PHE A 1 261 ? 12.917 1.476 -10.801 1.00 97.50 261 PHE A CA 1
ATOM 1869 C C . PHE A 1 261 ? 12.630 1.169 -12.275 1.00 97.50 261 PHE A C 1
ATOM 1871 O O . PHE A 1 261 ? 13.545 1.120 -13.098 1.00 97.50 261 PHE A O 1
ATOM 1878 N N . ALA A 1 262 ? 11.368 0.897 -12.592 1.00 97.81 262 ALA A N 1
ATOM 1879 C CA . ALA A 1 262 ? 10.910 0.529 -13.926 1.00 97.81 262 ALA A CA 1
ATOM 1880 C C . ALA A 1 262 ? 9.528 1.122 -14.192 1.00 97.81 262 ALA A C 1
ATOM 1882 O O . ALA A 1 262 ? 8.788 1.438 -13.259 1.00 97.81 262 ALA A O 1
ATOM 1883 N N . ARG A 1 263 ? 9.162 1.194 -15.471 1.00 98.38 263 ARG A N 1
ATOM 1884 C CA . ARG A 1 263 ? 7.789 1.427 -15.902 1.00 98.38 263 ARG A CA 1
ATOM 1885 C C . ARG A 1 263 ? 7.275 0.213 -16.665 1.00 98.38 263 ARG A C 1
ATOM 1887 O O . ARG A 1 263 ? 8.005 -0.374 -17.462 1.00 98.38 263 ARG A O 1
ATOM 1894 N N . LEU A 1 264 ? 6.031 -0.159 -16.400 1.00 98.50 264 LEU A N 1
ATOM 1895 C CA . LEU A 1 264 ? 5.302 -1.208 -17.096 1.00 98.50 264 LEU A CA 1
ATOM 1896 C C . LEU A 1 264 ? 4.216 -0.591 -17.969 1.00 98.50 264 LEU A C 1
ATOM 1898 O O . LEU A 1 264 ? 3.554 0.366 -17.564 1.00 98.50 264 LEU A O 1
ATOM 1902 N N . ASN A 1 265 ? 4.018 -1.175 -19.142 1.00 97.88 265 ASN A N 1
ATOM 1903 C CA . ASN A 1 265 ? 2.861 -0.928 -19.984 1.00 97.88 265 ASN A CA 1
ATOM 1904 C C . ASN A 1 265 ? 1.606 -1.563 -19.365 1.00 97.88 265 ASN A C 1
ATOM 1906 O O . ASN A 1 265 ? 1.679 -2.386 -18.451 1.00 97.88 265 ASN A O 1
ATOM 1910 N N . MET A 1 266 ? 0.436 -1.204 -19.893 1.00 96.06 266 MET A N 1
ATOM 1911 C CA . MET A 1 266 ? -0.859 -1.678 -19.388 1.00 96.06 266 MET A CA 1
ATOM 1912 C C . MET A 1 266 ? -1.022 -3.210 -19.457 1.00 96.06 266 MET A C 1
ATOM 1914 O O . MET A 1 266 ? -1.769 -3.794 -18.669 1.00 96.06 266 MET A O 1
ATOM 1918 N N . ASP A 1 267 ? -0.314 -3.876 -20.369 1.00 95.88 267 ASP A N 1
ATOM 1919 C CA . ASP A 1 267 ? -0.284 -5.337 -20.507 1.00 95.88 267 ASP A CA 1
ATOM 1920 C C . ASP A 1 267 ? 0.726 -6.028 -19.566 1.00 95.88 267 ASP A C 1
ATOM 1922 O O . ASP A 1 267 ? 0.744 -7.252 -19.463 1.00 95.88 267 ASP A O 1
ATOM 1926 N N . GLY A 1 268 ? 1.534 -5.256 -18.834 1.00 97.12 268 GLY A N 1
ATOM 1927 C CA . GLY A 1 268 ? 2.545 -5.751 -17.900 1.00 97.12 268 GLY A CA 1
ATOM 1928 C C . GLY A 1 268 ? 3.922 -5.970 -18.517 1.00 97.12 268 GLY A C 1
ATOM 1929 O O . GLY A 1 268 ? 4.839 -6.384 -17.805 1.00 97.12 268 GLY A O 1
ATOM 1930 N N . THR A 1 269 ? 4.097 -5.670 -19.805 1.00 98.12 269 THR A N 1
ATOM 1931 C CA . THR A 1 269 ? 5.421 -5.626 -20.437 1.00 98.12 269 THR A CA 1
ATOM 1932 C C . THR A 1 269 ? 6.215 -4.414 -19.949 1.00 98.12 269 THR A C 1
ATOM 1934 O O . THR A 1 269 ? 5.653 -3.414 -19.507 1.00 98.12 269 THR A O 1
ATOM 1937 N N . VAL A 1 270 ? 7.545 -4.491 -20.000 1.00 98.31 270 VAL A N 1
ATOM 1938 C CA . VAL A 1 270 ? 8.416 -3.377 -19.596 1.00 98.31 270 VAL A CA 1
ATOM 1939 C C . VAL A 1 270 ? 8.407 -2.280 -20.662 1.00 98.31 270 VAL A C 1
ATOM 1941 O O . VAL A 1 270 ? 8.608 -2.560 -21.841 1.00 98.31 270 VAL A O 1
ATOM 1944 N N . ASP A 1 271 ? 8.257 -1.022 -20.244 1.00 97.75 271 ASP A N 1
ATOM 1945 C CA . ASP A 1 271 ? 8.518 0.140 -21.096 1.00 97.75 271 ASP A CA 1
ATOM 1946 C C . ASP A 1 271 ? 10.039 0.304 -21.272 1.00 97.75 271 ASP A C 1
ATOM 1948 O O . ASP A 1 271 ? 10.774 0.761 -20.384 1.00 97.75 271 ASP A O 1
ATOM 1952 N N . THR A 1 272 ? 10.538 -0.114 -22.433 1.00 95.44 272 THR A N 1
ATOM 1953 C CA . THR A 1 272 ? 11.972 -0.092 -22.738 1.00 95.44 272 THR A CA 1
ATOM 1954 C C . THR A 1 272 ? 12.522 1.320 -22.965 1.00 95.44 272 THR A C 1
ATOM 1956 O O . THR A 1 272 ? 13.741 1.493 -22.928 1.00 95.44 272 THR A O 1
ATOM 1959 N N . GLY A 1 273 ? 11.663 2.330 -23.138 1.00 95.62 273 GLY A N 1
ATOM 1960 C CA . GLY A 1 273 ? 12.068 3.735 -23.238 1.00 95.62 273 GLY A CA 1
ATOM 1961 C C . GLY A 1 273 ? 12.339 4.401 -21.886 1.00 95.62 273 GLY A C 1
ATOM 1962 O O . GLY A 1 273 ? 12.979 5.443 -21.844 1.00 95.62 273 GLY A O 1
ATOM 1963 N N . PHE A 1 274 ? 11.891 3.799 -20.780 1.00 96.69 274 PHE A N 1
ATOM 1964 C CA . PHE A 1 274 ? 12.031 4.357 -19.433 1.00 96.69 274 PHE A CA 1
ATOM 1965 C C . PHE A 1 274 ? 13.162 3.670 -18.651 1.00 96.69 274 PHE A C 1
ATOM 1967 O O . PHE A 1 274 ? 12.977 2.557 -18.146 1.00 96.69 274 PHE A O 1
ATOM 1974 N N . ASP A 1 275 ? 14.328 4.319 -18.541 1.00 94.94 275 ASP A N 1
ATOM 1975 C CA . ASP A 1 275 ? 15.484 3.811 -17.778 1.00 94.94 275 ASP A CA 1
ATOM 1976 C C . ASP A 1 275 ? 16.195 4.887 -16.934 1.00 94.94 275 ASP A C 1
ATOM 1978 O O . ASP A 1 275 ? 17.236 5.419 -17.322 1.00 94.94 275 ASP A O 1
ATOM 1982 N N . PRO A 1 276 ? 15.667 5.202 -15.746 1.00 92.94 276 PRO A N 1
ATOM 1983 C CA . PRO A 1 276 ? 16.271 6.189 -14.850 1.00 92.94 276 PRO A CA 1
ATOM 1984 C C . PRO A 1 276 ? 17.574 5.715 -14.178 1.00 92.94 276 PRO A C 1
ATOM 1986 O O . PRO A 1 276 ? 18.259 6.521 -13.550 1.00 92.94 276 PRO A O 1
ATOM 1989 N N . ASN A 1 277 ? 17.918 4.420 -14.267 1.00 91.81 277 ASN A N 1
ATOM 1990 C CA . ASN A 1 277 ? 19.121 3.805 -13.685 1.00 91.81 277 ASN A CA 1
ATOM 1991 C C . ASN A 1 277 ? 19.436 4.270 -12.243 1.00 91.81 277 ASN A C 1
ATOM 1993 O O . ASN A 1 277 ? 20.439 4.935 -11.977 1.00 91.81 277 ASN A O 1
ATOM 1997 N N . VAL A 1 278 ? 18.558 3.924 -11.298 1.00 92.88 278 VAL A N 1
ATOM 1998 C CA . VAL A 1 278 ? 18.689 4.303 -9.881 1.00 92.88 278 VAL A CA 1
ATOM 1999 C C . VAL A 1 278 ? 19.653 3.352 -9.155 1.00 92.88 278 VAL A C 1
ATOM 2001 O O . VAL A 1 278 ? 19.522 2.129 -9.251 1.00 92.88 278 VAL A O 1
ATOM 2004 N N . SER A 1 279 ? 20.622 3.887 -8.399 1.00 93.50 279 SER A N 1
ATOM 2005 C CA . SER A 1 279 ? 21.742 3.084 -7.865 1.00 93.50 279 SER A CA 1
ATOM 2006 C C . SER A 1 279 ? 21.403 2.138 -6.712 1.00 93.50 279 SER A C 1
ATOM 2008 O O . SER A 1 279 ? 22.170 1.221 -6.420 1.00 93.50 279 SER A O 1
ATOM 2010 N N . SER A 1 280 ? 20.268 2.333 -6.043 1.00 95.50 280 SER A N 1
ATOM 2011 C CA . SER A 1 280 ? 19.829 1.497 -4.923 1.00 95.50 280 SER A CA 1
ATOM 2012 C C . SER A 1 280 ? 18.307 1.471 -4.824 1.00 95.50 280 SER A C 1
ATOM 2014 O O . SER A 1 280 ? 17.605 2.071 -5.632 1.00 95.50 280 SER A O 1
ATOM 2016 N N . THR A 1 281 ? 17.797 0.729 -3.848 1.00 94.50 281 THR A N 1
ATOM 2017 C CA . THR A 1 281 ? 16.373 0.455 -3.662 1.00 94.50 281 THR A CA 1
ATOM 2018 C C . THR A 1 281 ? 15.529 1.729 -3.653 1.00 94.50 281 THR A C 1
ATOM 2020 O O . THR A 1 281 ? 15.784 2.651 -2.870 1.00 94.50 281 THR A O 1
ATOM 2023 N N . VAL A 1 282 ? 14.493 1.736 -4.492 1.00 93.19 282 VAL A N 1
ATOM 2024 C CA . VAL A 1 282 ? 13.397 2.709 -4.444 1.00 93.19 282 VAL A CA 1
ATOM 2025 C C . VAL A 1 282 ? 12.319 2.166 -3.512 1.00 93.19 282 VAL A C 1
ATOM 2027 O O . VAL A 1 282 ? 11.902 1.017 -3.635 1.00 93.19 282 VAL A O 1
ATOM 2030 N N . ASN A 1 283 ? 11.908 2.986 -2.550 1.00 90.50 283 ASN A N 1
ATOM 2031 C CA . ASN A 1 283 ? 10.953 2.626 -1.500 1.00 90.50 283 ASN A CA 1
ATOM 2032 C C . ASN A 1 283 ? 9.644 3.418 -1.589 1.00 90.50 283 ASN A C 1
ATOM 2034 O O . ASN A 1 283 ? 8.666 3.027 -0.966 1.00 90.50 283 ASN A O 1
ATOM 2038 N N . SER A 1 284 ? 9.620 4.533 -2.320 1.00 88.62 284 SER A N 1
ATOM 2039 C CA . SER A 1 284 ? 8.432 5.368 -2.493 1.00 88.62 284 SER A CA 1
ATOM 2040 C C . SER A 1 284 ? 8.442 6.042 -3.859 1.00 88.62 284 SER A C 1
ATOM 2042 O O . SER A 1 284 ? 9.509 6.398 -4.367 1.00 88.62 284 SER A O 1
ATOM 2044 N N . ILE A 1 285 ? 7.252 6.202 -4.429 1.00 90.56 285 ILE A N 1
ATOM 2045 C CA . ILE A 1 285 ? 6.989 6.929 -5.669 1.00 90.56 285 ILE A CA 1
ATOM 2046 C C . ILE A 1 285 ? 5.795 7.843 -5.393 1.00 90.56 285 ILE A C 1
ATOM 2048 O O . ILE A 1 285 ? 4.802 7.389 -4.826 1.00 90.56 285 ILE A O 1
ATOM 2052 N N . ALA A 1 286 ? 5.877 9.105 -5.799 1.00 89.19 286 ALA A N 1
ATOM 2053 C CA . ALA A 1 286 ? 4.732 10.005 -5.845 1.00 89.19 286 ALA A CA 1
ATOM 2054 C C . ALA A 1 286 ? 4.650 10.649 -7.230 1.00 89.19 286 ALA A C 1
ATOM 2056 O O . ALA A 1 286 ? 5.660 11.100 -7.769 1.00 89.19 286 ALA A O 1
ATOM 2057 N N . LEU A 1 287 ? 3.447 10.658 -7.799 1.00 86.31 287 LEU A N 1
ATOM 2058 C CA . LEU A 1 287 ? 3.154 11.316 -9.067 1.00 86.31 287 LEU A CA 1
ATOM 2059 C C . LEU A 1 287 ? 2.678 12.740 -8.804 1.00 86.31 287 LEU A C 1
ATOM 2061 O O . LEU A 1 287 ? 1.862 12.965 -7.908 1.00 86.31 287 LEU A O 1
ATOM 2065 N N . GLN A 1 288 ? 3.179 13.679 -9.596 1.00 84.50 288 GLN A N 1
ATOM 2066 C CA . GLN A 1 288 ? 2.739 15.068 -9.592 1.00 84.50 288 GLN A CA 1
ATOM 2067 C C . GLN A 1 288 ? 1.708 15.309 -10.702 1.00 84.50 288 GLN A C 1
ATOM 2069 O O . GLN A 1 288 ? 1.599 14.538 -11.658 1.00 84.50 288 GLN A O 1
ATOM 2074 N N . ALA A 1 289 ? 0.901 16.363 -10.552 1.00 80.88 289 ALA A N 1
ATOM 2075 C CA . ALA A 1 289 ? -0.194 16.671 -11.477 1.00 80.88 289 ALA A CA 1
ATOM 2076 C C . ALA A 1 289 ? 0.291 17.044 -12.891 1.00 80.88 289 ALA A C 1
ATOM 2078 O O . ALA A 1 289 ? -0.441 16.868 -13.861 1.00 80.88 289 ALA A O 1
ATOM 2079 N N . ASP A 1 290 ? 1.524 17.531 -13.003 1.00 81.06 290 ASP A N 1
ATOM 2080 C CA . ASP A 1 290 ? 2.230 17.823 -14.255 1.00 81.06 290 ASP A CA 1
ATOM 2081 C C . ASP A 1 290 ? 2.858 16.575 -14.910 1.00 81.06 290 ASP A C 1
ATOM 2083 O O . ASP A 1 290 ? 3.412 16.661 -16.005 1.00 81.06 290 ASP A O 1
ATOM 2087 N N . GLY A 1 291 ? 2.741 15.405 -14.275 1.00 83.25 291 GLY A N 1
ATOM 2088 C CA . GLY A 1 291 ? 3.289 14.141 -14.759 1.00 83.25 291 GLY A CA 1
ATOM 2089 C C . GLY A 1 291 ? 4.732 13.867 -14.329 1.00 83.25 291 GLY A C 1
ATOM 2090 O O . GLY A 1 291 ? 5.271 12.817 -14.691 1.00 83.25 291 GLY A O 1
ATOM 2091 N N . GLU A 1 292 ? 5.351 14.755 -13.549 1.00 89.38 292 GLU A N 1
ATOM 2092 C CA . GLU A 1 292 ? 6.650 14.493 -12.935 1.00 89.38 292 GLU A CA 1
ATOM 2093 C C . GLU A 1 292 ? 6.552 13.438 -11.821 1.00 89.38 292 GLU A C 1
ATOM 2095 O O . GLU A 1 292 ? 5.487 13.123 -11.272 1.00 89.38 292 GLU A O 1
ATOM 2100 N N . ILE A 1 293 ? 7.700 12.842 -11.504 1.00 91.06 293 ILE A N 1
ATOM 2101 C CA . ILE A 1 293 ? 7.802 11.665 -10.648 1.00 91.06 293 ILE A CA 1
ATOM 2102 C C . ILE A 1 293 ? 8.792 11.950 -9.524 1.00 91.06 293 ILE A C 1
ATOM 2104 O O . ILE A 1 293 ? 9.996 12.062 -9.749 1.00 91.06 293 ILE A O 1
ATOM 2108 N N . LEU A 1 294 ? 8.312 11.982 -8.286 1.00 89.94 294 LEU A N 1
ATOM 2109 C CA . LEU A 1 294 ? 9.167 11.978 -7.105 1.00 89.94 294 LEU A CA 1
ATOM 2110 C C . LEU A 1 294 ? 9.489 10.539 -6.710 1.00 89.94 294 LEU A C 1
ATOM 2112 O O . LEU A 1 294 ? 8.589 9.726 -6.498 1.00 89.94 294 LEU A O 1
ATOM 2116 N N . VAL A 1 295 ? 10.773 10.234 -6.549 1.00 86.56 295 VAL A N 1
ATOM 2117 C CA . VAL A 1 295 ? 11.249 8.938 -6.056 1.00 86.56 295 VAL A CA 1
ATOM 2118 C C . VAL A 1 295 ? 11.994 9.110 -4.742 1.00 86.56 295 VAL A C 1
ATOM 2120 O O . VAL A 1 295 ? 12.812 10.014 -4.585 1.00 86.56 295 VAL A O 1
ATOM 2123 N N . GLY A 1 296 ? 11.713 8.221 -3.791 1.00 87.00 296 GLY A N 1
ATOM 2124 C CA . GLY A 1 296 ? 12.364 8.164 -2.485 1.00 87.00 296 GLY A CA 1
ATOM 2125 C C . GLY A 1 296 ? 12.938 6.775 -2.216 1.00 87.00 296 GLY A C 1
ATOM 2126 O O . GLY A 1 296 ? 12.313 5.764 -2.543 1.00 87.00 296 GLY A O 1
ATOM 2127 N N . GLY A 1 297 ? 14.122 6.686 -1.616 1.00 87.94 297 GLY A N 1
ATOM 2128 C CA . GLY A 1 297 ? 14.801 5.408 -1.421 1.00 87.94 297 GLY A CA 1
ATOM 2129 C C . GLY A 1 297 ? 16.141 5.500 -0.699 1.00 87.94 297 GLY A C 1
ATOM 2130 O O . GLY A 1 297 ? 16.428 6.449 0.024 1.00 87.94 297 GLY A O 1
ATOM 2131 N N . SER A 1 298 ? 16.968 4.476 -0.890 1.00 90.19 298 SER A N 1
ATOM 2132 C CA . SER A 1 298 ? 18.325 4.385 -0.325 1.00 90.19 298 SER A CA 1
ATOM 2133 C C . SER A 1 298 ? 19.418 4.663 -1.362 1.00 90.19 298 SER A C 1
ATOM 2135 O O . SER A 1 298 ? 20.576 4.309 -1.150 1.00 90.19 298 SER A O 1
ATOM 2137 N N . PHE A 1 299 ? 19.050 5.229 -2.512 1.00 89.12 299 PHE A N 1
ATOM 2138 C CA . PHE A 1 299 ? 19.969 5.534 -3.604 1.00 89.12 299 PHE A CA 1
ATOM 2139 C C . PHE A 1 299 ? 20.779 6.797 -3.334 1.00 89.12 299 PHE A C 1
ATOM 2141 O O . PHE A 1 299 ? 20.405 7.650 -2.531 1.00 89.12 299 PHE A O 1
ATOM 2148 N N . THR A 1 300 ? 21.903 6.887 -4.029 1.00 91.75 300 THR A N 1
ATOM 2149 C CA . THR A 1 300 ? 22.801 8.046 -4.017 1.00 91.75 300 THR A CA 1
ATOM 2150 C C . THR A 1 300 ? 23.014 8.620 -5.413 1.00 91.75 300 THR A C 1
ATOM 2152 O O . THR A 1 300 ? 23.592 9.697 -5.540 1.00 91.75 300 THR A O 1
ATOM 2155 N N . ILE A 1 301 ? 22.569 7.910 -6.457 1.00 90.31 301 ILE A N 1
ATOM 2156 C CA . ILE A 1 301 ? 22.756 8.264 -7.863 1.00 90.31 301 ILE A CA 1
ATOM 2157 C C . ILE A 1 301 ? 21.480 7.930 -8.645 1.00 90.31 301 ILE A C 1
ATOM 2159 O O . ILE A 1 301 ? 20.864 6.881 -8.423 1.00 90.31 301 ILE A O 1
ATOM 2163 N N . VAL A 1 302 ? 21.129 8.815 -9.578 1.00 91.06 302 VAL A N 1
ATOM 2164 C CA . VAL A 1 302 ? 20.119 8.611 -10.625 1.00 91.06 302 VAL A CA 1
ATOM 2165 C C . VAL A 1 302 ? 20.747 8.988 -11.966 1.00 91.06 302 VAL A C 1
ATOM 2167 O O . VAL A 1 302 ? 21.286 10.090 -12.110 1.00 91.06 302 VAL A O 1
ATOM 2170 N N . GLY A 1 303 ? 20.714 8.077 -12.940 1.00 89.44 303 GLY A N 1
ATOM 2171 C CA . GLY A 1 303 ? 21.451 8.240 -14.192 1.00 89.44 303 GLY A CA 1
ATOM 2172 C C . GLY A 1 303 ? 22.952 8.397 -13.924 1.00 89.44 303 GLY A C 1
ATOM 2173 O O . GLY A 1 303 ? 23.601 7.461 -13.460 1.00 89.44 303 GLY A O 1
ATOM 2174 N N . ALA A 1 304 ? 23.490 9.588 -14.196 1.00 87.94 304 ALA A N 1
ATOM 2175 C CA . ALA A 1 304 ? 24.888 9.952 -13.946 1.00 87.94 304 ALA A CA 1
ATOM 2176 C C . ALA A 1 304 ? 25.077 10.966 -12.796 1.00 87.94 304 ALA A C 1
ATOM 2178 O O . ALA A 1 304 ? 26.195 11.416 -12.558 1.00 87.94 304 ALA A O 1
ATOM 2179 N N . PHE A 1 305 ? 24.009 11.347 -12.088 1.00 88.38 305 PHE A N 1
ATOM 2180 C CA . PHE A 1 305 ? 24.033 12.465 -11.142 1.00 88.38 305 PHE A CA 1
ATOM 2181 C C . PHE A 1 305 ? 23.827 12.016 -9.697 1.00 88.38 305 PHE A C 1
ATOM 2183 O O . PHE A 1 305 ? 23.017 11.129 -9.419 1.00 88.38 305 PHE A O 1
ATOM 2190 N N . TYR A 1 306 ? 24.505 12.688 -8.764 1.00 87.50 306 TYR A N 1
ATOM 2191 C CA . TYR A 1 306 ? 24.309 12.476 -7.332 1.00 87.50 306 TYR A CA 1
ATOM 2192 C C . TYR A 1 306 ? 22.938 12.980 -6.881 1.00 87.50 306 TYR A C 1
ATOM 2194 O O . TYR A 1 306 ? 22.577 14.142 -7.077 1.00 87.50 306 TYR A O 1
ATOM 2202 N N . ARG A 1 307 ? 22.175 12.088 -6.252 1.00 81.38 307 ARG A N 1
ATOM 2203 C CA . ARG A 1 307 ? 20.875 12.359 -5.637 1.00 81.38 307 ARG A CA 1
ATOM 2204 C C . ARG A 1 307 ? 20.743 11.486 -4.402 1.00 81.38 307 ARG A C 1
ATOM 2206 O O . ARG A 1 307 ? 20.627 10.267 -4.505 1.00 81.38 307 ARG A O 1
ATOM 2213 N N . ASN A 1 308 ? 20.825 12.096 -3.225 1.00 83.06 308 ASN A N 1
ATOM 2214 C CA . ASN A 1 308 ? 20.828 11.357 -1.971 1.00 83.06 308 ASN A CA 1
ATOM 2215 C C . ASN A 1 308 ? 19.392 11.113 -1.500 1.00 83.06 308 ASN A C 1
ATOM 2217 O O . ASN A 1 308 ? 18.719 12.037 -1.050 1.00 83.06 308 ASN A O 1
ATOM 2221 N N . ARG A 1 309 ? 18.940 9.858 -1.585 1.00 85.50 309 ARG A N 1
ATOM 2222 C CA . ARG A 1 309 ? 17.659 9.323 -1.085 1.00 85.50 309 ARG A CA 1
ATOM 2223 C C . ARG A 1 309 ? 16.388 9.865 -1.730 1.00 85.50 309 ARG A C 1
ATOM 2225 O O . ARG A 1 309 ? 15.355 9.215 -1.590 1.00 85.50 309 ARG A O 1
ATOM 2232 N N . MET A 1 310 ? 16.436 11.000 -2.419 1.00 85.69 310 MET A N 1
ATOM 2233 C CA . MET A 1 310 ? 15.307 11.588 -3.132 1.00 85.69 310 MET A CA 1
ATOM 2234 C C . MET A 1 310 ? 15.743 12.186 -4.468 1.00 85.69 310 MET A C 1
ATOM 2236 O O . MET A 1 310 ? 16.840 12.730 -4.587 1.00 85.69 310 MET A O 1
ATOM 2240 N N . ALA A 1 311 ? 14.876 12.072 -5.470 1.00 85.44 311 ALA A N 1
ATOM 2241 C CA . ALA A 1 311 ? 15.034 12.709 -6.771 1.00 85.44 311 ALA A CA 1
ATOM 2242 C C . ALA A 1 311 ? 13.661 12.998 -7.380 1.00 85.44 311 ALA A C 1
ATOM 2244 O O . ALA A 1 311 ? 12.677 12.330 -7.053 1.00 85.44 311 ALA A O 1
ATOM 2245 N N . ARG A 1 312 ? 13.623 13.970 -8.288 1.00 89.50 312 ARG A N 1
ATOM 2246 C CA . ARG A 1 312 ? 12.490 14.226 -9.171 1.00 89.50 312 ARG A CA 1
ATOM 2247 C C . ARG A 1 312 ? 12.885 13.852 -10.592 1.00 89.50 312 ARG A C 1
ATOM 2249 O O . ARG A 1 312 ? 14.012 14.126 -10.998 1.00 89.50 312 ARG A O 1
ATOM 2256 N N . LEU A 1 313 ? 11.997 13.186 -11.311 1.00 91.50 313 LEU A N 1
ATOM 2257 C CA . LEU A 1 313 ? 12.197 12.741 -12.683 1.00 91.50 313 LEU A CA 1
ATOM 2258 C C . LEU A 1 313 ? 11.095 13.328 -13.556 1.00 91.50 313 LEU A C 1
ATOM 2260 O O . LEU A 1 313 ? 9.951 13.449 -13.116 1.00 91.50 313 LEU A O 1
ATOM 2264 N N . ASN A 1 314 ? 11.432 13.613 -14.804 1.00 92.88 314 ASN A N 1
ATOM 2265 C CA . ASN A 1 314 ? 10.454 13.921 -15.832 1.00 92.88 314 ASN A CA 1
ATOM 2266 C C . ASN A 1 314 ? 9.603 12.680 -16.145 1.00 92.88 314 ASN A C 1
ATOM 2268 O O . ASN A 1 314 ? 9.966 11.543 -15.821 1.00 92.88 314 ASN A O 1
ATOM 2272 N N . ALA A 1 315 ? 8.487 12.885 -16.844 1.00 92.06 315 ALA A N 1
ATOM 2273 C CA . ALA A 1 315 ? 7.585 11.806 -17.241 1.00 92.06 315 ALA A CA 1
ATOM 2274 C C . ALA A 1 315 ? 8.268 10.716 -18.094 1.00 92.06 315 ALA A C 1
ATOM 2276 O O . ALA A 1 315 ? 7.815 9.573 -18.107 1.00 92.06 315 ALA A O 1
ATOM 2277 N N . ASP A 1 316 ? 9.358 11.025 -18.798 1.00 92.69 316 ASP A N 1
ATOM 2278 C CA . ASP A 1 316 ? 10.146 10.058 -19.576 1.00 92.69 316 ASP A CA 1
ATOM 2279 C C . ASP A 1 316 ? 11.183 9.277 -18.740 1.00 92.69 316 ASP A C 1
ATOM 2281 O O . ASP A 1 316 ? 11.776 8.321 -19.236 1.00 92.69 316 ASP A O 1
ATOM 2285 N N . GLY A 1 317 ? 11.357 9.629 -17.462 1.00 92.62 317 GLY A N 1
ATOM 2286 C CA . GLY A 1 317 ? 12.313 9.013 -16.541 1.00 92.62 317 GLY A CA 1
ATOM 2287 C C . GLY A 1 317 ? 13.681 9.687 -16.507 1.00 92.62 317 GLY A C 1
ATOM 2288 O O . GLY A 1 317 ? 14.525 9.285 -15.703 1.00 92.62 317 GLY A O 1
ATOM 2289 N N . SER A 1 318 ? 13.917 10.714 -17.327 1.00 93.00 318 SER A N 1
ATOM 2290 C CA . SER A 1 318 ? 15.116 11.542 -17.204 1.00 93.00 318 SER A CA 1
ATOM 2291 C C . SER A 1 318 ? 15.096 12.320 -15.885 1.00 93.00 318 SER A C 1
ATOM 2293 O O . SER A 1 318 ? 14.040 12.677 -15.363 1.00 93.00 318 SER A O 1
ATOM 2295 N N . LEU A 1 319 ? 16.275 12.552 -15.306 1.00 90.44 319 LEU A N 1
ATOM 2296 C CA . LEU A 1 319 ? 16.389 13.323 -14.073 1.00 90.44 319 LEU A CA 1
ATOM 2297 C C . LEU A 1 319 ? 15.983 14.775 -14.331 1.00 90.44 319 LEU A C 1
ATOM 2299 O O . LEU A 1 319 ? 16.548 15.420 -15.212 1.00 90.44 319 LEU A O 1
ATOM 2303 N N . ASP A 1 320 ? 15.079 15.302 -13.512 1.00 87.00 320 ASP A N 1
ATOM 2304 C CA . ASP A 1 320 ? 14.804 16.730 -13.514 1.00 87.00 320 ASP A CA 1
ATOM 2305 C C . ASP A 1 320 ? 15.935 17.481 -12.783 1.00 87.00 320 ASP A C 1
ATOM 2307 O O . ASP A 1 320 ? 16.242 17.253 -11.604 1.00 87.00 320 ASP A O 1
ATOM 2311 N N . SER A 1 321 ? 16.595 18.378 -13.514 1.00 75.62 321 SER A N 1
ATOM 2312 C CA . SER A 1 321 ? 17.692 19.210 -13.020 1.00 75.62 321 SER A CA 1
ATOM 2313 C C . SER A 1 321 ? 17.230 20.468 -12.277 1.00 75.62 321 SER A C 1
ATOM 2315 O O . SER A 1 321 ? 18.077 21.172 -11.733 1.00 75.62 321 SER A O 1
ATOM 2317 N N . GLY A 1 322 ? 15.927 20.765 -12.241 1.00 67.88 322 GLY A N 1
ATOM 2318 C CA . GLY A 1 322 ? 15.388 22.035 -11.749 1.00 67.88 322 GLY A CA 1
ATOM 2319 C C . GLY A 1 322 ? 15.306 22.212 -10.227 1.00 67.88 322 GLY A C 1
ATOM 2320 O O . GLY A 1 322 ? 15.209 23.351 -9.780 1.00 67.88 322 GLY A O 1
ATOM 2321 N N . ILE A 1 323 ? 15.335 21.137 -9.420 1.00 57.91 323 ILE A N 1
ATOM 2322 C CA . ILE A 1 323 ? 14.920 21.215 -7.993 1.00 57.91 323 ILE A CA 1
ATOM 2323 C C . ILE A 1 323 ? 15.960 20.771 -6.950 1.00 57.91 323 ILE A C 1
ATOM 2325 O O . ILE A 1 323 ? 15.793 21.048 -5.764 1.00 57.91 323 ILE A O 1
ATOM 2329 N N . PHE A 1 324 ? 17.088 20.179 -7.342 1.00 52.00 324 PHE A N 1
ATOM 2330 C CA . PHE A 1 324 ? 18.145 19.836 -6.381 1.00 52.00 324 PHE A CA 1
ATOM 2331 C C . PHE A 1 324 ? 19.485 20.409 -6.851 1.00 52.00 324 PHE A C 1
ATOM 2333 O O . PHE A 1 324 ? 20.039 19.864 -7.816 1.00 52.00 324 PHE A O 1
ATOM 2340 N N . PRO A 1 325 ? 20.012 21.488 -6.224 1.00 42.16 325 PRO A N 1
ATOM 2341 C CA . PRO A 1 325 ? 21.374 21.919 -6.504 1.00 42.16 325 PRO A CA 1
ATOM 2342 C C . PRO A 1 325 ? 22.331 20.761 -6.202 1.00 42.16 325 PRO A C 1
ATOM 2344 O O . PRO A 1 325 ? 22.118 19.988 -5.265 1.00 42.16 325 PRO A O 1
ATOM 2347 N N . SER A 1 326 ? 23.316 20.614 -7.089 1.00 43.72 326 SER A N 1
ATOM 2348 C CA . SER A 1 326 ? 24.407 19.635 -7.025 1.00 43.72 326 SER A CA 1
ATOM 2349 C C . SER A 1 326 ? 25.117 19.619 -5.680 1.00 43.72 326 SER A C 1
ATOM 2351 O O . SER A 1 326 ? 25.379 20.736 -5.177 1.00 43.72 326 SER A O 1
#

Foldseek 3Di:
DDDQDDDPPVVVVLQDDDDDDDSDPPPVQDQPWPDHWQDWDAFPQQKIWTAFQTQDTSNDGAQRIFIAHNVNHGPPQQRFNFPGGWQEWDADPQQKIKTAFQGQGTPRHGAGRIFIAHNSNHGPPQAHQHFQGGWNYWDADPQQKIWTADQGQDGPVHGAGGIFIAHNSNHTDPQAHQPFPDGFQEWDADPQRKIWTAFQGQDTPNHGAGGIFIADNSNHTPPQAHFHFPGGWQYWDADPQRKIKTAFCGQDTPNHGAGRIFIADNRNYTPPQAHQPFPGTWNDWDADPQQKIKTADCTQDTPHDGDGRIFIAHNSNHGDPPPDDD

Secondary structure (DSSP, 8-state):
-----S-SSSSSSSS--SSSS-----TT------S-EEEEEE-TTS-EEEEES-SEETTEE-TTEEEE-TTS-B-TT-----SS-EEEEEE-TTS-EEEEES-SEETTEE--SEEEE-TTS-B-TT----BSS-EEEEEE-TTS-EEEEES-SEETTEE--SEEEE-TTS-B-TT----BSS-EEEEEE-TTS-EEEEES-SEETTEE--SEEEE-TTS-B-TT----BSS-EEEEEE-TTS-EEEEES-SEETTEE--SEEEE-TTS-B-TT----BSS-EEEEEE-TTS-EEEEES-SEETTEE--SEEEE-TTSPBP-SS---

Sequence (326 aa):
MKPIHIILSALLGLFLSFATSSAQVDTSFNTSINSSVLCFALQADGKVLVGGGFSSLGGAATGGLGRLYADGTLDSSFIPNPSGSVYSVAVQADGKILVGGTFTTISGQTRNNIARLNADGTLDSSFDPIAGGKVSNIILQSDGKILLSGDFTTMGAVTRNRLARLNADGTLDLGFDPNANDYVNCLALQTDGKILIGGAFTTIGGSTRNRIARLNTNGTLDGGYNPNAGNTVNCLALQVDGKVLVGGAFTTVGGVTRRRFARLNMDGTVDTGFDPNVSSTVNSIALQADGEILVGGSFTIVGAFYRNRMARLNADGSLDSGIFPS